Protein AF-A0A150XBC3-F1 (afdb_monomer)

Secondary structure (DSSP, 8-state):
---HHHHHHHHHHHHHHHHTTPPP-S-SS-HHHHHHHHHHHHHH--SEEEEES-SSHHHHHHTTSPTT-EEEEEE--HHHHHHHHTT---TTEEEEE---TT---SSGGG-HHHHGGGGG--EEEEEE-SS-HHHHHHHHHHHEEEEEEEEEETTTSGGGHHHHTTSSEEEEEE-S-SSS--EEEEESSS-GGGTTTHHHHHHHHHHHHHHHHHHHHHHSTT------EEEE-

InterPro domains:
  IPR029063 S-adenosyl-L-methionine-dependent methyltransferase superfamily [G3DSA:3.40.50.150] (18-198)
  IPR029063 S-adenosyl-L-methionine-dependent methyltransferase superfamily [SSF53335] (33-171)

Mean predicted aligned error: 3.46 Å

Radius of gyration: 17.6 Å; Cα contacts (8 Å, |Δi|>4): 440; chains: 1; bounding box: 39×44×46 Å

Structure (mmCIF, N/CA/C/O backbone):
data_AF-A0A150XBC3-F1
#
_entry.id   AF-A0A150XBC3-F1
#
loop_
_atom_site.group_PDB
_atom_site.id
_atom_site.type_symbol
_atom_site.label_atom_id
_atom_site.label_alt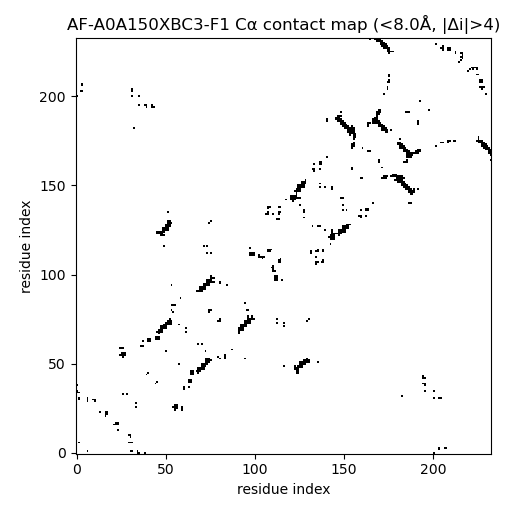_id
_atom_site.label_comp_id
_atom_site.label_asym_id
_atom_site.label_entity_id
_atom_site.label_seq_id
_atom_site.pdbx_PDB_ins_code
_atom_site.Cartn_x
_atom_site.Cartn_y
_atom_site.Cartn_z
_atom_site.occupancy
_atom_site.B_iso_or_equiv
_atom_site.auth_seq_id
_atom_site.auth_comp_id
_atom_site.auth_asym_id
_atom_site.auth_atom_id
_atom_site.pdbx_PDB_model_num
ATOM 1 N N . MET A 1 1 ? -8.069 -6.699 15.163 1.00 87.00 1 MET A N 1
ATOM 2 C CA . MET A 1 1 ? -7.657 -5.298 15.322 1.00 87.00 1 MET A CA 1
ATOM 3 C C . MET A 1 1 ? -6.765 -5.175 16.539 1.00 87.00 1 MET A C 1
ATOM 5 O O . MET A 1 1 ? -7.105 -5.687 17.603 1.00 87.00 1 MET A O 1
ATOM 9 N N . GLU A 1 2 ? -5.620 -4.533 16.373 1.00 92.69 2 GLU A N 1
ATOM 10 C CA . GLU A 1 2 ? -4.654 -4.274 17.434 1.00 92.69 2 GLU A CA 1
ATOM 11 C C . GLU A 1 2 ? -5.172 -3.219 18.422 1.00 92.69 2 GLU A C 1
ATOM 13 O O . GLU A 1 2 ? -5.936 -2.315 18.082 1.00 92.69 2 GLU A O 1
ATOM 18 N N . THR A 1 3 ? -4.701 -3.288 19.667 1.00 95.75 3 THR A N 1
ATOM 19 C CA . THR A 1 3 ? -4.918 -2.224 20.656 1.00 95.75 3 THR A CA 1
ATOM 20 C C . THR A 1 3 ? -3.782 -1.205 20.622 1.00 95.75 3 THR A C 1
ATOM 22 O O . THR A 1 3 ? -2.681 -1.487 20.145 1.00 95.75 3 THR A O 1
ATOM 25 N N . LEU A 1 4 ? -4.012 -0.023 21.207 1.00 94.94 4 LEU A N 1
ATOM 26 C CA . LEU A 1 4 ? -2.962 0.987 21.353 1.00 94.94 4 LEU A CA 1
ATOM 27 C C . LEU A 1 4 ? -1.756 0.430 22.129 1.00 94.94 4 LEU A C 1
ATOM 29 O O . LEU A 1 4 ? -0.623 0.573 21.692 1.00 94.94 4 LEU A O 1
ATOM 33 N N . ALA A 1 5 ? -1.987 -0.268 23.243 1.00 95.81 5 ALA A N 1
ATOM 34 C CA . ALA A 1 5 ? -0.907 -0.895 24.004 1.00 95.81 5 ALA A CA 1
ATOM 35 C C . ALA A 1 5 ? -0.110 -1.890 23.140 1.00 95.81 5 ALA A C 1
ATOM 37 O O . ALA A 1 5 ? 1.117 -1.824 23.107 1.00 95.81 5 ALA A O 1
ATOM 38 N N . SER A 1 6 ? -0.799 -2.741 22.371 1.00 96.56 6 SER A N 1
ATOM 39 C CA . SER A 1 6 ? -0.153 -3.730 21.500 1.00 96.56 6 SER A CA 1
ATOM 40 C C . SER A 1 6 ? 0.748 -3.087 20.441 1.00 96.56 6 SER A C 1
ATOM 42 O O . SER A 1 6 ? 1.915 -3.470 20.317 1.00 96.56 6 SER A O 1
ATOM 44 N N . ILE A 1 7 ? 0.272 -2.058 19.720 1.00 95.94 7 ILE A N 1
ATOM 45 C CA . ILE A 1 7 ? 1.088 -1.415 18.674 1.00 95.94 7 ILE A CA 1
ATOM 46 C C . ILE A 1 7 ? 2.351 -0.746 19.244 1.00 95.94 7 ILE A C 1
ATOM 48 O O . ILE A 1 7 ? 3.392 -0.743 18.581 1.00 95.94 7 ILE A O 1
ATOM 52 N N . TYR A 1 8 ? 2.289 -0.209 20.470 1.00 95.62 8 TYR A N 1
ATOM 53 C CA . TYR A 1 8 ? 3.447 0.385 21.146 1.00 95.62 8 TYR A CA 1
ATOM 54 C C . TYR A 1 8 ? 4.413 -0.692 21.644 1.00 95.62 8 TYR A C 1
ATOM 56 O O . TYR A 1 8 ? 5.612 -0.569 21.401 1.00 95.62 8 TYR A O 1
ATOM 64 N N . THR A 1 9 ? 3.914 -1.768 22.260 1.00 96.12 9 THR A N 1
ATOM 65 C CA . THR A 1 9 ? 4.739 -2.900 22.709 1.00 96.12 9 THR A CA 1
ATOM 66 C C . THR A 1 9 ? 5.509 -3.511 21.542 1.00 96.12 9 THR A C 1
ATOM 68 O O . THR A 1 9 ? 6.737 -3.587 21.592 1.00 96.12 9 THR A O 1
ATOM 71 N N . LYS A 1 10 ? 4.822 -3.853 20.444 1.00 95.50 10 LYS A N 1
ATOM 72 C CA . LYS A 1 10 ? 5.462 -4.381 19.230 1.00 95.50 10 LYS A CA 1
ATOM 73 C C . LYS A 1 10 ? 6.465 -3.385 18.643 1.00 95.50 10 LYS A C 1
ATOM 75 O O . LYS A 1 10 ? 7.580 -3.752 18.284 1.00 95.50 10 LYS A O 1
ATOM 80 N N . GLY A 1 11 ? 6.110 -2.098 18.610 1.00 94.00 11 GLY A N 1
ATOM 81 C CA . GLY A 1 11 ? 6.998 -1.027 18.156 1.00 94.00 11 GLY A CA 1
ATOM 82 C C . GLY A 1 11 ? 8.293 -0.917 18.968 1.00 94.00 11 GLY A C 1
ATOM 83 O O . GLY A 1 11 ? 9.360 -0.709 18.389 1.00 94.00 11 GLY A O 1
ATOM 84 N N . THR A 1 12 ? 8.209 -1.060 20.290 1.00 94.12 12 THR A N 1
ATOM 85 C CA . THR A 1 12 ? 9.364 -1.061 21.196 1.00 94.12 12 THR A CA 1
ATOM 86 C C . THR A 1 12 ? 10.220 -2.307 21.002 1.00 94.12 12 THR A C 1
ATOM 88 O O . THR A 1 12 ? 11.433 -2.179 20.846 1.00 94.12 12 THR A O 1
ATOM 91 N N . LEU A 1 13 ? 9.603 -3.490 20.911 1.00 94.56 13 LEU A N 1
ATOM 92 C CA . LEU A 1 13 ? 10.309 -4.747 20.645 1.00 94.56 13 LEU A CA 1
ATOM 93 C C . LEU A 1 13 ? 11.077 -4.696 19.320 1.00 94.56 13 LEU A C 1
ATOM 95 O O . LEU A 1 13 ? 12.264 -5.007 19.294 1.00 94.56 13 LEU A O 1
ATOM 99 N N . ARG A 1 14 ? 10.453 -4.202 18.243 1.00 94.38 14 ARG A N 1
ATOM 100 C CA . ARG A 1 14 ? 11.111 -4.059 16.935 1.00 94.38 14 ARG A CA 1
ATOM 101 C C . ARG A 1 14 ? 12.317 -3.119 16.982 1.00 94.38 14 ARG A C 1
ATOM 103 O O . ARG A 1 14 ? 13.324 -3.367 16.325 1.00 94.38 14 ARG A O 1
ATOM 110 N N . LYS A 1 15 ? 12.240 -2.033 17.760 1.00 92.56 15 LYS A N 1
ATOM 111 C CA . LYS A 1 15 ? 13.383 -1.127 17.966 1.00 92.56 15 LYS A CA 1
ATOM 112 C C . LYS A 1 15 ? 14.512 -1.802 18.740 1.00 92.56 15 LYS A C 1
ATOM 114 O O . LYS A 1 15 ? 15.665 -1.614 18.373 1.00 92.56 15 LYS A O 1
ATOM 119 N N . LEU A 1 16 ? 14.179 -2.569 19.778 1.00 94.44 16 LEU A N 1
ATOM 120 C CA . LEU A 1 16 ? 15.157 -3.311 20.570 1.00 94.44 16 LEU A CA 1
ATOM 121 C C . LEU A 1 16 ? 15.863 -4.376 19.721 1.00 94.44 16 LEU A C 1
ATOM 123 O O . LEU A 1 16 ? 17.084 -4.428 19.709 1.00 94.44 16 LEU A O 1
ATOM 127 N N . GLN A 1 17 ? 15.111 -5.158 18.945 1.00 94.00 17 GLN A N 1
ATOM 128 C CA . GLN A 1 17 ? 15.662 -6.138 18.002 1.00 94.00 17 GLN A CA 1
ATOM 129 C C . GLN A 1 17 ? 16.617 -5.483 17.000 1.00 94.00 17 GLN A C 1
ATOM 131 O O . GLN A 1 17 ? 17.744 -5.942 16.836 1.00 94.00 17 GLN A O 1
ATOM 136 N N . LYS A 1 18 ? 16.211 -4.355 16.399 1.00 92.38 18 LYS A N 1
ATOM 137 C CA . LYS A 1 18 ? 17.078 -3.593 15.492 1.00 92.38 18 LYS A CA 1
ATOM 138 C C . LYS A 1 18 ? 18.351 -3.099 16.186 1.00 92.38 18 LYS A C 1
ATOM 140 O O . LYS A 1 18 ? 19.420 -3.141 15.589 1.00 92.38 18 LYS A O 1
ATOM 145 N N . PHE A 1 19 ? 18.246 -2.622 17.427 1.00 93.50 19 PHE A N 1
ATOM 146 C CA . PHE A 1 19 ? 19.404 -2.200 18.222 1.00 93.50 19 PHE A CA 1
ATOM 147 C C . PHE A 1 19 ? 20.377 -3.360 18.486 1.00 93.50 19 PHE A C 1
ATOM 149 O O . PHE A 1 19 ? 21.584 -3.154 18.477 1.00 93.50 19 PHE A O 1
ATOM 156 N N . LEU A 1 20 ? 19.861 -4.580 18.637 1.00 95.12 20 LEU A N 1
ATOM 157 C CA . LEU A 1 20 ? 20.645 -5.810 18.771 1.00 95.12 20 LEU A CA 1
ATOM 158 C C . LEU A 1 20 ? 21.155 -6.368 17.425 1.00 95.12 20 LEU A C 1
ATOM 160 O O . LEU A 1 20 ? 21.679 -7.477 17.390 1.00 95.12 20 LEU A O 1
ATOM 164 N N . GLY A 1 21 ? 20.994 -5.639 16.314 1.00 92.69 21 GLY A N 1
ATOM 165 C CA . GLY A 1 21 ? 21.445 -6.070 14.986 1.00 92.69 21 GLY A CA 1
ATOM 166 C C . GLY A 1 21 ? 20.579 -7.156 14.341 1.00 92.69 21 GLY A C 1
ATOM 167 O O . GLY A 1 21 ? 21.003 -7.778 13.373 1.00 92.69 21 GLY A O 1
ATOM 168 N N . MET A 1 22 ? 19.374 -7.399 14.861 1.00 90.69 22 MET A N 1
ATOM 169 C CA . MET A 1 22 ? 18.450 -8.378 14.294 1.00 90.69 22 MET A CA 1
ATOM 170 C C . MET A 1 22 ? 17.621 -7.752 13.170 1.00 90.69 22 MET A C 1
ATOM 172 O O . MET A 1 22 ? 16.995 -6.701 13.352 1.00 90.69 22 MET A O 1
ATOM 176 N N . ASP A 1 23 ? 17.548 -8.442 12.035 1.00 84.06 23 ASP A N 1
ATOM 177 C CA . ASP A 1 23 ? 16.667 -8.060 10.936 1.00 84.06 23 ASP A CA 1
ATOM 178 C C . ASP A 1 23 ? 15.199 -8.357 11.277 1.00 84.06 23 ASP A C 1
ATOM 180 O O . ASP A 1 23 ? 14.836 -9.445 11.730 1.00 84.06 23 ASP A O 1
ATOM 184 N N . SER A 1 24 ? 14.330 -7.372 11.043 1.00 86.75 24 SER A N 1
ATOM 185 C CA . SER A 1 24 ? 12.886 -7.538 11.212 1.00 86.75 24 SER A CA 1
ATOM 186 C C . SER A 1 24 ? 12.277 -8.135 9.949 1.00 86.75 24 SER A C 1
ATOM 188 O O . SER A 1 24 ? 12.530 -7.657 8.845 1.00 86.75 24 SER A O 1
ATOM 190 N N . LYS A 1 25 ? 11.424 -9.148 10.125 1.00 89.25 25 LYS A N 1
ATOM 191 C CA . LYS A 1 25 ? 10.599 -9.713 9.047 1.00 89.25 25 LYS A CA 1
ATOM 192 C C . LYS A 1 25 ? 9.313 -8.920 8.801 1.00 89.25 25 LYS A C 1
ATOM 194 O O . LYS A 1 25 ? 8.570 -9.246 7.884 1.00 89.25 25 LYS A O 1
ATOM 199 N N . ASP A 1 26 ? 9.030 -7.915 9.628 1.00 92.88 26 ASP A N 1
ATOM 200 C CA . ASP A 1 26 ? 7.829 -7.105 9.475 1.00 92.88 26 ASP A CA 1
ATOM 201 C C . ASP A 1 26 ? 7.993 -6.097 8.324 1.00 92.88 26 ASP A C 1
ATOM 203 O O . ASP A 1 26 ? 9.105 -5.598 8.094 1.00 92.88 26 ASP A O 1
ATOM 207 N N . PRO A 1 27 ? 6.892 -5.708 7.657 1.00 94.62 27 PRO A N 1
ATOM 208 C CA . PRO A 1 27 ? 6.880 -4.580 6.737 1.00 94.62 27 PRO A CA 1
ATOM 209 C C . PRO A 1 27 ? 7.433 -3.324 7.418 1.00 94.62 27 PRO A C 1
ATOM 211 O O . PRO A 1 27 ? 7.223 -3.108 8.624 1.00 94.62 27 PRO A O 1
ATOM 214 N N . TYR A 1 28 ? 8.091 -2.447 6.654 1.00 92.56 28 TYR A N 1
ATOM 215 C CA . TYR A 1 28 ? 8.606 -1.168 7.160 1.00 92.56 28 TYR A CA 1
ATOM 216 C C . TYR A 1 28 ? 7.496 -0.116 7.354 1.00 92.56 28 TYR A C 1
ATOM 218 O O . TYR A 1 28 ? 7.581 1.031 6.932 1.00 92.56 28 TYR A O 1
ATOM 226 N N . MET A 1 29 ? 6.447 -0.522 8.065 1.00 95.56 29 MET A N 1
ATOM 227 C CA . MET A 1 29 ? 5.232 0.227 8.357 1.00 95.56 29 MET A CA 1
ATOM 228 C C . MET A 1 29 ? 4.981 0.241 9.872 1.00 95.56 29 MET A C 1
ATOM 230 O O . MET A 1 29 ? 5.591 -0.509 10.651 1.00 95.56 29 MET A O 1
ATOM 234 N N . LYS A 1 30 ? 4.101 1.119 10.357 1.00 95.56 30 LYS A N 1
ATOM 235 C CA . LYS A 1 30 ? 3.628 1.068 11.750 1.00 95.56 30 LYS A CA 1
ATOM 236 C C . LYS A 1 30 ? 2.721 -0.143 11.944 1.00 95.56 30 LYS A C 1
ATOM 238 O O . LYS A 1 30 ? 1.979 -0.519 11.050 1.00 95.56 30 LYS A O 1
ATOM 243 N N . TYR A 1 31 ? 2.688 -0.707 13.151 1.00 96.94 31 TYR A N 1
ATOM 244 C CA . TYR A 1 31 ? 1.823 -1.864 13.425 1.00 96.94 31 TYR A CA 1
ATOM 245 C C . TYR A 1 31 ? 0.329 -1.585 13.236 1.00 96.94 31 TYR A C 1
ATOM 247 O O . TYR A 1 31 ? -0.404 -2.505 12.911 1.00 96.94 31 TYR A O 1
ATOM 255 N N . LYS A 1 32 ? -0.119 -0.330 13.363 1.00 97.31 32 LYS A N 1
ATOM 256 C CA . LYS A 1 32 ? -1.492 0.062 13.007 1.00 97.31 32 LYS A CA 1
ATOM 257 C C . LYS A 1 32 ? -1.775 0.007 11.494 1.00 97.31 32 LYS A C 1
ATOM 259 O O . LYS A 1 32 ? -2.920 -0.163 11.109 1.00 97.31 32 LYS A O 1
ATOM 264 N N . GLU A 1 33 ? -0.747 0.182 10.658 1.00 98.19 33 GLU A N 1
ATOM 265 C CA . GLU A 1 33 ? -0.824 0.032 9.196 1.00 98.19 33 GLU A CA 1
ATOM 266 C C . GLU A 1 33 ? -0.794 -1.458 8.843 1.00 98.19 33 GLU A C 1
ATOM 268 O O . GLU A 1 33 ? -1.643 -1.929 8.101 1.00 98.19 33 GLU A O 1
ATOM 273 N N . ILE A 1 34 ? 0.098 -2.231 9.470 1.00 98.00 34 ILE A N 1
ATOM 274 C CA . ILE A 1 34 ? 0.155 -3.692 9.299 1.00 98.00 34 ILE A CA 1
ATOM 275 C C . ILE A 1 34 ? -1.170 -4.353 9.723 1.00 98.00 34 ILE A C 1
ATOM 277 O O . ILE A 1 34 ? -1.687 -5.202 9.007 1.00 98.00 34 ILE A O 1
ATOM 281 N N . ASP A 1 35 ? -1.754 -3.958 10.860 1.00 98.00 35 ASP A N 1
ATOM 282 C CA . ASP A 1 35 ? -3.062 -4.459 11.316 1.00 98.00 35 ASP A CA 1
ATOM 283 C C . ASP A 1 35 ? -4.192 -4.131 10.336 1.00 98.00 35 ASP A C 1
ATOM 285 O O . ASP A 1 35 ? -5.065 -4.965 10.105 1.00 98.00 35 ASP A O 1
ATOM 289 N N . PHE A 1 36 ? -4.149 -2.946 9.721 1.00 98.56 36 PHE A N 1
ATOM 290 C CA . PHE A 1 36 ? -5.079 -2.571 8.663 1.00 98.56 36 PHE A CA 1
ATOM 291 C C . PHE A 1 36 ? -4.975 -3.525 7.466 1.00 98.56 36 PHE A C 1
ATOM 293 O O . PHE A 1 36 ? -5.995 -4.072 7.053 1.00 98.56 36 PHE A O 1
ATOM 300 N N . PHE A 1 37 ? -3.765 -3.789 6.955 1.00 98.62 37 PHE A N 1
ATOM 301 C CA . PHE A 1 37 ? -3.572 -4.732 5.843 1.00 98.62 37 PHE A CA 1
ATOM 302 C C . PHE A 1 37 ? -4.025 -6.147 6.200 1.00 98.62 37 PHE A C 1
ATOM 304 O O . PHE A 1 37 ? -4.668 -6.806 5.392 1.00 98.62 37 PHE A O 1
ATOM 311 N N . LYS A 1 38 ? -3.742 -6.610 7.423 1.00 98.12 38 LYS A N 1
ATOM 312 C CA . LYS A 1 38 ? -4.178 -7.937 7.877 1.00 98.12 38 LYS A CA 1
ATOM 313 C C . LYS A 1 38 ? -5.698 -8.080 7.880 1.00 98.12 38 LYS A C 1
ATOM 315 O O . LYS A 1 38 ? -6.202 -9.115 7.459 1.00 98.12 38 LYS A O 1
ATOM 320 N N . GLU A 1 39 ? -6.426 -7.070 8.357 1.00 98.50 39 GLU A N 1
ATOM 321 C CA . GLU A 1 39 ? -7.890 -7.085 8.283 1.00 98.50 39 GLU A CA 1
ATOM 322 C C . GLU A 1 39 ? -8.377 -7.010 6.834 1.00 98.50 39 GLU A C 1
ATOM 324 O O . GLU A 1 39 ? -9.267 -7.774 6.461 1.00 98.50 39 GLU A O 1
ATOM 329 N N . LEU A 1 40 ? -7.787 -6.117 6.031 1.00 98.62 40 LEU A N 1
ATOM 330 C CA . LEU A 1 40 ? -8.137 -5.956 4.624 1.00 98.62 40 LEU A CA 1
ATOM 331 C C . LEU A 1 40 ? -7.994 -7.282 3.876 1.00 98.62 40 LEU A C 1
ATOM 333 O O . LEU A 1 40 ? -8.950 -7.720 3.253 1.00 98.62 40 LEU A O 1
ATOM 337 N N . PHE A 1 41 ? -6.853 -7.965 3.983 1.00 98.50 41 PHE A N 1
ATOM 338 C CA . PHE A 1 41 ? -6.644 -9.245 3.307 1.00 98.50 41 PHE A CA 1
ATOM 339 C C . PHE A 1 41 ? -7.557 -10.341 3.836 1.00 98.50 41 PHE A C 1
ATOM 341 O O . PHE A 1 41 ? -8.116 -11.081 3.034 1.00 98.50 41 PHE A O 1
ATOM 348 N N . ALA A 1 42 ? -7.798 -10.408 5.148 1.00 97.94 42 ALA A N 1
ATOM 349 C CA . ALA A 1 42 ? -8.731 -11.379 5.715 1.00 97.94 42 ALA A CA 1
ATOM 350 C C . ALA A 1 42 ? -10.169 -11.212 5.187 1.00 97.94 42 ALA A C 1
ATOM 352 O O . ALA A 1 42 ? -10.884 -12.201 5.058 1.00 97.94 42 ALA A O 1
ATOM 353 N N . LYS A 1 43 ? -10.599 -9.980 4.883 1.00 97.75 43 LYS A N 1
ATOM 354 C CA . LYS A 1 43 ? -11.949 -9.687 4.376 1.00 97.75 43 LYS A CA 1
ATOM 355 C C . LYS A 1 43 ? -12.053 -9.716 2.853 1.00 97.75 43 LYS A C 1
ATOM 357 O O . LYS A 1 43 ? -13.026 -10.242 2.330 1.00 97.75 43 LYS A O 1
ATOM 362 N N . PHE A 1 44 ? -11.088 -9.113 2.167 1.00 98.00 44 PHE A N 1
ATOM 363 C CA . PHE A 1 44 ? -11.102 -8.920 0.717 1.00 98.00 44 PHE A CA 1
ATOM 364 C C . PHE A 1 44 ? -10.567 -10.136 -0.044 1.00 98.00 44 PHE A C 1
ATOM 366 O O . PHE A 1 44 ? -11.026 -10.392 -1.148 1.00 98.00 44 PHE A O 1
ATOM 373 N N . GLN A 1 45 ? -9.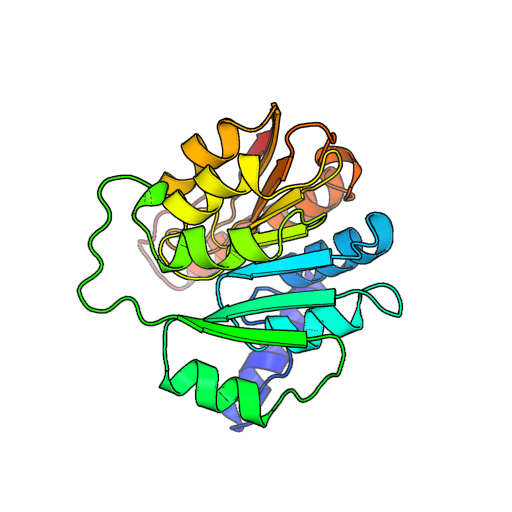650 -10.903 0.562 1.00 98.06 45 GLN A N 1
ATOM 374 C CA . GLN A 1 45 ? -9.070 -12.123 -0.015 1.00 98.06 45 GLN A CA 1
ATOM 375 C C . GLN A 1 45 ? -8.533 -11.918 -1.452 1.00 98.06 45 GLN A C 1
ATOM 377 O O . GLN A 1 45 ? -8.968 -12.621 -2.364 1.00 98.06 45 GLN A O 1
ATOM 382 N N . PRO A 1 46 ? -7.602 -10.967 -1.679 1.00 97.81 46 PRO A N 1
ATOM 383 C CA . PRO A 1 46 ? -7.113 -10.692 -3.025 1.00 97.81 46 PRO A CA 1
ATOM 384 C C . PRO A 1 46 ? -6.281 -11.852 -3.568 1.00 97.81 46 PRO A C 1
ATOM 386 O O . PRO A 1 46 ? -5.499 -12.464 -2.839 1.00 97.81 46 PRO A O 1
ATOM 389 N N . ASN A 1 47 ? -6.434 -12.129 -4.856 1.00 98.19 47 ASN A N 1
ATOM 390 C CA . ASN A 1 47 ? -5.841 -13.267 -5.538 1.00 98.19 47 ASN A CA 1
ATOM 391 C C . ASN A 1 47 ? -4.767 -12.864 -6.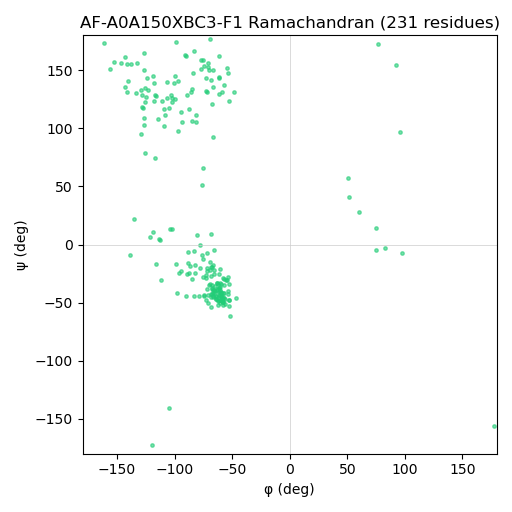557 1.00 98.19 47 ASN A C 1
ATOM 393 O O . ASN A 1 47 ? -3.834 -13.633 -6.768 1.00 98.19 47 ASN A O 1
ATOM 397 N N . LYS A 1 48 ? -4.848 -11.691 -7.192 1.00 98.62 48 LYS A N 1
ATOM 398 C CA . LYS A 1 48 ? -3.845 -11.230 -8.165 1.00 98.62 48 LYS A CA 1
ATOM 399 C C . LYS A 1 48 ? -3.379 -9.823 -7.824 1.00 98.62 48 LYS A C 1
ATOM 401 O O . LYS A 1 48 ? -3.964 -8.821 -8.229 1.00 98.62 48 LYS A O 1
ATOM 406 N N . CYS A 1 49 ? -2.274 -9.788 -7.093 1.00 98.81 49 CYS A N 1
ATOM 407 C CA . CYS A 1 49 ? -1.737 -8.597 -6.464 1.00 98.81 49 CYS A CA 1
ATOM 408 C C . CYS A 1 49 ? -0.589 -7.978 -7.269 1.00 98.81 49 CYS A C 1
ATOM 410 O O . CYS A 1 49 ? 0.255 -8.687 -7.822 1.00 98.81 49 CYS A O 1
ATOM 412 N N . LEU A 1 50 ? -0.512 -6.652 -7.241 1.00 98.88 50 LEU A N 1
ATOM 413 C CA . LEU A 1 50 ? 0.631 -5.854 -7.668 1.00 98.88 50 LEU A CA 1
ATOM 414 C C . LEU A 1 50 ? 1.186 -5.063 -6.481 1.00 98.88 50 LEU A C 1
ATOM 416 O O . LEU A 1 50 ? 0.435 -4.471 -5.712 1.00 98.88 50 LEU A O 1
ATOM 420 N N . GLU A 1 51 ? 2.503 -4.989 -6.370 1.00 98.81 51 GLU A N 1
ATOM 421 C CA . GLU A 1 51 ? 3.225 -4.118 -5.452 1.00 98.81 51 GLU A CA 1
ATOM 422 C C . GLU A 1 51 ? 4.238 -3.278 -6.232 1.00 98.81 51 GLU A C 1
ATOM 424 O O . GLU A 1 51 ? 5.137 -3.799 -6.890 1.00 98.81 51 GLU A O 1
ATOM 429 N N . TYR A 1 52 ? 4.126 -1.959 -6.125 1.00 98.81 52 TYR A N 1
ATOM 430 C CA . TYR A 1 52 ? 5.212 -1.055 -6.480 1.00 98.81 52 TYR A CA 1
ATOM 431 C C . TYR A 1 52 ? 6.098 -0.869 -5.250 1.00 98.81 52 TYR A C 1
ATOM 433 O O . TYR A 1 52 ? 5.633 -0.318 -4.254 1.00 98.81 52 TYR A O 1
ATOM 441 N N . GLY A 1 53 ? 7.359 -1.295 -5.335 1.00 97.88 53 GLY A N 1
ATOM 442 C CA . GLY A 1 53 ? 8.365 -1.197 -4.279 1.00 97.88 53 GLY A CA 1
ATOM 443 C C . GLY A 1 53 ? 8.442 -2.487 -3.473 1.00 97.88 53 GLY A C 1
ATOM 444 O O . GLY A 1 53 ? 7.655 -2.693 -2.554 1.00 97.88 53 GLY A O 1
ATOM 445 N N . CYS A 1 54 ? 9.396 -3.359 -3.805 1.00 96.50 54 CYS A N 1
ATOM 446 C CA . CYS A 1 54 ? 9.540 -4.630 -3.099 1.00 96.50 54 CYS A CA 1
ATOM 447 C C . CYS A 1 54 ? 10.177 -4.424 -1.719 1.00 96.50 54 CYS A C 1
ATOM 449 O O . CYS A 1 54 ? 10.886 -3.447 -1.462 1.00 96.50 54 CYS A O 1
ATOM 451 N N . GLY A 1 55 ? 9.989 -5.370 -0.802 1.00 94.69 55 GLY A N 1
ATOM 452 C CA . GLY A 1 55 ? 10.613 -5.266 0.510 1.00 94.69 55 GLY A CA 1
ATOM 453 C C . GLY A 1 55 ? 10.247 -6.389 1.459 1.00 94.69 55 GLY A C 1
ATOM 454 O O . GLY A 1 55 ? 9.855 -7.481 1.061 1.00 94.69 55 GLY A O 1
ATOM 455 N N . THR A 1 56 ? 10.356 -6.114 2.759 1.00 93.44 56 THR A N 1
ATOM 456 C CA . THR A 1 56 ? 9.876 -7.042 3.792 1.00 93.44 56 THR A CA 1
ATOM 457 C C . THR A 1 56 ? 8.347 -7.135 3.825 1.00 93.44 56 THR A C 1
ATOM 459 O O . THR A 1 56 ? 7.816 -8.083 4.396 1.00 93.44 56 THR A O 1
ATOM 462 N N . SER A 1 57 ? 7.638 -6.198 3.181 1.00 94.88 57 SER A N 1
ATOM 463 C CA . SER A 1 57 ? 6.204 -6.285 2.881 1.00 94.88 57 SER A CA 1
ATOM 464 C C . SER A 1 57 ? 5.877 -7.466 1.978 1.00 94.88 57 SER A C 1
ATOM 466 O O . SER A 1 57 ? 4.954 -8.209 2.296 1.00 94.88 57 SER A O 1
ATOM 468 N N . THR A 1 58 ? 6.661 -7.692 0.924 1.00 95.88 58 THR A N 1
ATOM 469 C CA . THR A 1 58 ? 6.413 -8.717 -0.095 1.00 95.88 58 THR A CA 1
ATOM 470 C C . THR A 1 58 ? 6.182 -10.114 0.511 1.00 95.88 58 THR A C 1
ATOM 472 O O . THR A 1 58 ? 5.071 -10.637 0.405 1.00 95.88 58 THR A O 1
ATOM 475 N N . PRO A 1 59 ? 7.133 -10.737 1.243 1.00 94.19 59 PRO A N 1
ATOM 476 C CA . PRO A 1 59 ? 6.930 -12.091 1.755 1.00 94.19 59 PRO A CA 1
ATOM 477 C C . PRO A 1 59 ? 5.929 -12.130 2.917 1.00 94.19 59 PRO A C 1
ATOM 479 O O . PRO A 1 59 ? 5.296 -13.169 3.137 1.00 94.19 59 PRO A O 1
ATOM 482 N N . TYR A 1 60 ? 5.798 -11.021 3.656 1.00 95.69 60 TYR A N 1
ATOM 483 C CA . TYR A 1 60 ? 4.894 -10.887 4.793 1.00 95.69 60 TYR A CA 1
ATOM 484 C C . TYR A 1 60 ? 3.437 -10.845 4.341 1.00 95.69 60 TYR A C 1
ATOM 486 O O . TYR A 1 60 ? 2.609 -11.586 4.860 1.00 95.69 60 TYR A O 1
ATOM 494 N N . TYR A 1 61 ? 3.095 -10.001 3.372 1.00 96.75 61 TYR A N 1
ATOM 495 C CA . TYR A 1 61 ? 1.723 -9.870 2.899 1.00 96.75 61 TYR A CA 1
ATOM 496 C C . TYR A 1 61 ? 1.288 -11.073 2.084 1.00 96.75 61 TYR A C 1
ATOM 498 O O . TYR A 1 61 ? 0.198 -11.576 2.334 1.00 96.75 61 TYR A O 1
ATOM 506 N N . MET A 1 62 ? 2.173 -11.642 1.264 1.00 95.62 62 MET A N 1
ATOM 507 C CA . MET A 1 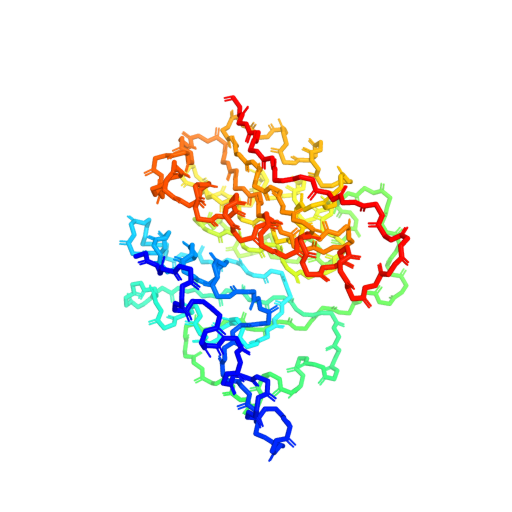62 ? 1.903 -12.911 0.589 1.00 95.62 62 MET A CA 1
ATOM 508 C C . MET A 1 62 ? 1.507 -14.047 1.550 1.00 95.62 62 MET A C 1
ATOM 510 O O . MET A 1 62 ? 0.736 -14.914 1.164 1.00 95.62 62 MET A O 1
ATOM 514 N N . SER A 1 63 ? 1.998 -14.068 2.799 1.00 94.75 63 SER A N 1
ATOM 515 C CA . SER A 1 63 ? 1.611 -15.107 3.772 1.00 94.75 63 SER A CA 1
ATOM 516 C C . SER A 1 63 ? 0.232 -14.891 4.410 1.00 94.75 63 SER A C 1
ATOM 518 O O . SER A 1 63 ? -0.145 -15.649 5.299 1.00 94.75 63 SER A O 1
ATOM 520 N N . HIS A 1 64 ? -0.472 -13.819 4.043 1.00 96.31 64 HIS A N 1
ATOM 521 C CA . HIS A 1 64 ? -1.820 -13.488 4.512 1.00 96.31 64 HIS A CA 1
ATOM 522 C C . HIS A 1 64 ? -2.858 -13.555 3.380 1.00 96.31 64 HIS A C 1
ATOM 524 O O . HIS A 1 64 ? -4.012 -13.180 3.592 1.00 96.31 64 HIS A O 1
ATOM 530 N N . LEU A 1 65 ? -2.445 -13.991 2.189 1.00 96.69 65 LEU A N 1
ATOM 531 C CA . LEU A 1 65 ? -3.303 -14.130 1.020 1.00 96.69 65 LEU A CA 1
ATOM 532 C C . LEU A 1 65 ? -3.933 -15.525 0.948 1.00 96.69 65 LEU A C 1
ATOM 534 O O . LEU A 1 65 ? -3.430 -16.447 1.595 1.00 96.69 65 LEU A O 1
ATOM 538 N N . PRO A 1 66 ? -5.005 -15.691 0.153 1.00 96.94 66 PRO A N 1
ATOM 539 C CA . PRO A 1 66 ? -5.520 -17.004 -0.208 1.00 96.94 66 PRO A CA 1
ATOM 540 C C . PRO A 1 66 ? -4.441 -17.906 -0.823 1.00 96.94 66 PRO A C 1
ATOM 542 O O . PRO A 1 66 ? -3.508 -17.435 -1.483 1.00 96.94 66 PRO A O 1
ATOM 545 N N . ASP A 1 67 ? -4.605 -19.217 -0.658 1.00 94.62 67 ASP A N 1
ATOM 546 C CA . ASP A 1 67 ? -3.727 -20.202 -1.288 1.00 94.62 67 ASP A CA 1
ATOM 547 C C . ASP A 1 67 ? -3.745 -20.044 -2.815 1.00 94.62 67 ASP A C 1
ATOM 549 O O . ASP A 1 67 ? -4.799 -19.969 -3.443 1.00 94.62 67 ASP A O 1
ATOM 553 N N . GLY A 1 68 ? -2.559 -19.996 -3.424 1.00 94.88 68 GLY A N 1
ATOM 554 C CA . GLY A 1 68 ? -2.406 -19.825 -4.872 1.00 94.88 68 GLY A CA 1
ATOM 555 C C . GLY A 1 68 ? -2.476 -18.378 -5.372 1.00 94.88 68 GLY A C 1
ATOM 556 O O . GLY A 1 68 ? -2.224 -18.159 -6.561 1.00 94.88 68 GLY A O 1
ATOM 557 N N . ALA A 1 69 ? -2.727 -17.397 -4.496 1.00 97.94 69 ALA A N 1
ATOM 558 C CA . ALA A 1 69 ? -2.696 -15.984 -4.863 1.00 97.94 69 ALA A CA 1
ATOM 559 C C . ALA A 1 69 ? -1.334 -15.590 -5.456 1.00 97.94 69 ALA A C 1
ATOM 561 O O . ALA A 1 69 ? -0.284 -15.987 -4.949 1.00 97.94 69 ALA A O 1
ATOM 562 N N . GLN A 1 70 ? -1.353 -14.805 -6.527 1.00 98.31 70 GLN A N 1
ATOM 563 C CA . GLN A 1 70 ? -0.184 -14.346 -7.270 1.00 98.31 70 GLN A CA 1
ATOM 564 C C . GLN A 1 70 ? 0.225 -12.943 -6.822 1.00 98.31 70 GLN A C 1
ATOM 566 O O . GLN A 1 70 ? -0.626 -12.079 -6.607 1.00 98.31 70 GLN A O 1
ATOM 571 N N . TRP A 1 71 ? 1.531 -12.700 -6.732 1.00 98.50 71 TRP A N 1
ATOM 572 C CA . TRP A 1 71 ? 2.094 -11.402 -6.370 1.00 98.50 71 TRP A CA 1
ATOM 573 C C . TRP A 1 71 ? 3.118 -10.956 -7.408 1.00 98.50 71 TRP A C 1
ATOM 575 O O . TRP A 1 71 ? 4.146 -11.605 -7.584 1.00 98.50 71 TRP A O 1
ATOM 585 N N . VAL A 1 72 ? 2.858 -9.838 -8.078 1.00 98.62 72 VAL A N 1
ATOM 586 C CA . VAL A 1 72 ? 3.824 -9.157 -8.946 1.00 98.62 72 VAL A CA 1
ATOM 587 C C . VAL A 1 72 ? 4.422 -7.996 -8.158 1.00 98.62 72 VAL A C 1
ATOM 589 O O . VAL A 1 72 ? 3.674 -7.173 -7.645 1.00 98.62 72 VAL A O 1
ATOM 592 N N . SER A 1 73 ? 5.746 -7.907 -8.038 1.00 98.31 73 SER A N 1
ATOM 593 C CA . SER A 1 73 ? 6.409 -6.816 -7.307 1.00 98.31 73 SER A CA 1
ATOM 594 C C . SER A 1 73 ? 7.488 -6.151 -8.160 1.00 98.31 73 SER A C 1
ATOM 596 O O . SER A 1 73 ? 8.333 -6.839 -8.737 1.00 98.31 73 SER A O 1
ATOM 598 N N . ILE A 1 74 ? 7.438 -4.820 -8.267 1.00 98.44 74 ILE A N 1
ATOM 599 C CA . ILE A 1 74 ? 8.291 -4.012 -9.151 1.00 98.44 74 ILE A CA 1
ATOM 600 C C . ILE A 1 74 ? 9.275 -3.176 -8.328 1.00 98.44 74 ILE A C 1
ATOM 602 O O . ILE A 1 74 ? 8.872 -2.346 -7.507 1.00 98.44 74 ILE A O 1
ATOM 606 N N . GLU A 1 75 ? 10.571 -3.337 -8.588 1.00 98.38 75 GLU A N 1
ATOM 607 C CA . GLU A 1 75 ? 11.646 -2.631 -7.890 1.00 98.38 75 GLU A CA 1
ATOM 608 C C . GLU A 1 75 ? 12.577 -1.890 -8.850 1.00 98.38 75 GLU A C 1
ATOM 610 O O . GLU A 1 75 ? 13.049 -2.446 -9.835 1.00 98.38 75 GLU A O 1
ATOM 615 N N . HIS A 1 76 ? 12.894 -0.641 -8.516 1.00 98.06 76 HIS A N 1
ATOM 616 C CA . HIS A 1 76 ? 13.779 0.220 -9.298 1.00 98.06 76 HIS A CA 1
ATOM 617 C C . HIS A 1 76 ? 15.229 0.222 -8.801 1.00 98.06 76 HIS A C 1
ATOM 619 O O . HIS A 1 76 ? 16.149 0.541 -9.548 1.00 98.06 76 HIS A O 1
ATOM 625 N N . HIS A 1 77 ? 15.456 -0.084 -7.522 1.00 97.75 77 HIS A N 1
ATOM 626 C CA . HIS A 1 77 ? 16.774 -0.015 -6.914 1.00 97.75 77 HIS A CA 1
ATOM 627 C C . HIS A 1 77 ? 17.460 -1.383 -6.972 1.00 97.75 77 HIS A C 1
ATOM 629 O O . HIS A 1 77 ? 17.159 -2.284 -6.183 1.00 97.75 77 HIS A O 1
ATOM 635 N N . LYS A 1 78 ? 18.446 -1.526 -7.867 1.00 97.25 78 LYS A N 1
ATOM 636 C CA . LYS A 1 78 ? 19.111 -2.806 -8.168 1.00 97.25 78 LYS A CA 1
ATOM 637 C C . LYS A 1 78 ? 19.653 -3.519 -6.932 1.00 97.25 78 LYS A C 1
ATOM 639 O O . LYS A 1 78 ? 19.377 -4.694 -6.726 1.00 97.25 78 LYS A O 1
ATOM 644 N N . GLY A 1 79 ? 20.368 -2.802 -6.063 1.00 96.75 79 GLY A N 1
ATOM 645 C CA . GLY A 1 79 ? 20.935 -3.401 -4.851 1.00 96.75 79 GLY A CA 1
ATOM 646 C C . GLY A 1 79 ? 19.875 -3.878 -3.850 1.00 96.75 79 GLY A C 1
ATOM 647 O O . GLY A 1 79 ? 20.127 -4.793 -3.069 1.00 96.75 79 GLY A O 1
ATOM 648 N N . TRP A 1 80 ? 18.678 -3.282 -3.877 1.00 95.62 80 TRP A N 1
ATOM 649 C CA . TRP A 1 80 ? 17.576 -3.688 -3.006 1.00 95.62 80 TRP A CA 1
ATOM 650 C C . TRP A 1 80 ? 16.840 -4.886 -3.601 1.00 95.62 80 TRP A C 1
ATOM 652 O O . TRP A 1 80 ? 16.642 -5.873 -2.897 1.00 95.62 80 TRP A O 1
ATOM 662 N N . PHE A 1 81 ? 16.569 -4.859 -4.908 1.00 96.88 81 PHE A N 1
ATOM 663 C CA . PHE A 1 81 ? 16.080 -6.015 -5.657 1.00 96.88 81 PHE A CA 1
ATOM 664 C C . PHE A 1 81 ? 16.975 -7.246 -5.449 1.00 96.88 81 PHE A C 1
ATOM 666 O O . PHE A 1 81 ? 16.489 -8.319 -5.100 1.00 96.88 81 PHE A O 1
ATOM 673 N N . ASP A 1 82 ? 18.296 -7.090 -5.576 1.00 95.62 82 ASP A N 1
ATOM 674 C CA . ASP A 1 82 ? 19.263 -8.178 -5.378 1.00 95.62 82 ASP A CA 1
ATOM 675 C C . ASP A 1 82 ? 19.259 -8.713 -3.948 1.00 95.62 82 ASP A C 1
ATOM 677 O O . ASP A 1 82 ? 19.504 -9.897 -3.721 1.00 95.62 82 ASP A O 1
ATOM 681 N N . LYS A 1 83 ? 19.010 -7.844 -2.963 1.00 93.06 83 LYS A N 1
ATOM 682 C CA . LYS A 1 83 ? 18.861 -8.270 -1.574 1.00 93.06 83 LYS A CA 1
ATOM 683 C C . LYS A 1 83 ? 17.587 -9.090 -1.418 1.00 93.06 83 LYS A C 1
ATOM 685 O O . LYS A 1 83 ? 17.668 -10.199 -0.910 1.00 93.06 83 LYS A O 1
ATOM 690 N N . ILE A 1 84 ? 16.443 -8.557 -1.845 1.00 91.88 84 ILE A N 1
ATOM 691 C CA . ILE A 1 84 ? 15.117 -9.158 -1.651 1.00 91.88 84 ILE A CA 1
ATOM 692 C C . ILE A 1 84 ? 14.960 -10.470 -2.427 1.00 91.88 84 ILE A C 1
ATOM 694 O O . ILE A 1 84 ? 14.523 -11.460 -1.841 1.00 91.88 84 ILE A O 1
ATOM 698 N N . SER A 1 85 ? 15.395 -10.517 -3.687 1.00 93.12 85 SER A N 1
ATOM 699 C CA . SER A 1 85 ? 15.356 -11.724 -4.533 1.00 93.12 85 SER A CA 1
ATOM 700 C C . SER A 1 85 ? 16.104 -12.916 -3.930 1.00 93.12 85 SER A C 1
ATOM 702 O O . SER A 1 85 ? 15.712 -14.056 -4.138 1.00 93.12 85 SER A O 1
ATOM 704 N N . LYS A 1 86 ? 17.146 -12.675 -3.125 1.00 91.06 86 LYS A N 1
ATOM 705 C CA . LYS A 1 86 ? 17.887 -13.741 -2.430 1.00 91.06 86 LYS A CA 1
ATOM 706 C C . LYS A 1 86 ? 17.178 -14.278 -1.188 1.00 91.06 86 LYS A C 1
ATOM 708 O O . LYS A 1 86 ? 17.532 -15.356 -0.721 1.00 91.06 86 LYS A O 1
ATOM 713 N N . VAL A 1 87 ? 16.240 -13.524 -0.608 1.00 84.88 87 VAL A N 1
ATOM 714 C CA . VAL A 1 87 ? 15.532 -13.925 0.626 1.00 84.88 87 VAL A CA 1
ATOM 715 C C . VAL A 1 87 ? 14.157 -14.519 0.332 1.00 84.88 87 VAL A C 1
ATOM 717 O O . VAL A 1 87 ? 13.567 -15.145 1.212 1.00 84.88 87 VAL A O 1
ATOM 720 N N . ILE A 1 88 ? 13.624 -14.301 -0.871 1.00 87.06 88 ILE A N 1
ATOM 721 C CA . ILE A 1 88 ? 12.271 -14.708 -1.235 1.00 87.06 88 ILE A CA 1
ATOM 722 C C . ILE A 1 88 ? 12.323 -15.545 -2.502 1.00 87.06 88 ILE A C 1
ATOM 724 O O . ILE A 1 88 ? 12.418 -15.017 -3.604 1.00 87.06 88 ILE A O 1
ATOM 728 N N . ASP A 1 89 ? 12.194 -16.851 -2.316 1.00 84.12 89 ASP A N 1
ATOM 729 C CA . ASP A 1 89 ? 11.945 -17.795 -3.395 1.00 84.12 89 ASP A CA 1
ATOM 730 C C . ASP A 1 89 ? 10.559 -18.408 -3.176 1.00 84.12 89 ASP A C 1
ATOM 732 O O . ASP A 1 89 ? 10.323 -19.118 -2.192 1.00 84.12 89 ASP A O 1
ATOM 736 N N . ARG A 1 90 ? 9.598 -18.023 -4.022 1.00 88.50 90 ARG A N 1
ATOM 737 C CA . ARG A 1 90 ? 8.209 -18.492 -3.959 1.00 88.50 90 ARG A CA 1
ATOM 738 C C . ARG A 1 90 ? 7.645 -18.664 -5.369 1.00 88.50 90 ARG A C 1
ATOM 740 O O . ARG A 1 90 ? 7.772 -17.745 -6.172 1.00 88.50 90 ARG A O 1
ATOM 747 N N . PRO A 1 91 ? 6.931 -19.769 -5.651 1.00 91.38 91 PRO A N 1
ATOM 748 C CA . PRO A 1 91 ? 6.412 -20.053 -6.991 1.00 91.38 91 PRO A CA 1
ATOM 749 C C . PRO A 1 91 ? 5.311 -19.084 -7.446 1.00 91.38 91 PRO A C 1
ATOM 751 O O . PRO A 1 91 ? 5.042 -18.977 -8.635 1.00 91.38 91 PRO A O 1
ATOM 754 N N . ASN A 1 92 ? 4.667 -18.387 -6.509 1.00 95.62 92 ASN A N 1
ATOM 755 C CA . ASN A 1 92 ? 3.602 -17.416 -6.756 1.00 95.62 92 ASN A CA 1
ATOM 756 C C . ASN A 1 92 ? 4.072 -15.951 -6.657 1.00 95.62 92 ASN A C 1
ATOM 758 O O . ASN A 1 92 ? 3.241 -15.045 -6.571 1.00 95.62 92 ASN A O 1
ATOM 762 N N . LEU A 1 93 ? 5.389 -15.712 -6.633 1.00 97.06 93 LEU A N 1
ATOM 763 C CA . LEU A 1 93 ? 5.990 -14.381 -6.699 1.00 97.06 93 LEU A CA 1
ATOM 764 C C . LEU A 1 93 ? 6.628 -14.159 -8.074 1.00 97.06 93 LEU A C 1
ATOM 766 O O . LEU A 1 93 ? 7.511 -14.908 -8.481 1.00 97.06 93 LEU A O 1
ATOM 770 N N . SER A 1 94 ? 6.248 -13.071 -8.738 1.00 97.06 94 SER A N 1
ATOM 771 C CA . SER A 1 94 ? 6.957 -12.519 -9.890 1.00 97.06 94 SER A CA 1
ATOM 772 C C . SER A 1 94 ? 7.629 -11.209 -9.481 1.00 97.06 94 SER A C 1
ATOM 774 O O . SER A 1 94 ? 6.974 -10.182 -9.299 1.00 97.06 94 SER A O 1
ATOM 776 N N . LEU A 1 95 ? 8.938 -11.258 -9.242 1.00 97.44 95 LEU A N 1
ATOM 777 C CA . LEU A 1 95 ? 9.725 -10.113 -8.788 1.00 97.44 95 LEU A CA 1
ATOM 778 C C . LEU A 1 95 ? 10.514 -9.537 -9.969 1.00 97.44 95 LEU A C 1
ATOM 780 O O . LEU A 1 95 ? 11.315 -10.244 -10.579 1.00 97.44 95 LEU A O 1
ATOM 784 N N . HIS A 1 96 ? 10.324 -8.251 -10.267 1.00 98.06 96 HIS A N 1
ATOM 785 C CA . HIS A 1 96 ? 10.925 -7.602 -11.433 1.00 98.06 96 HIS A CA 1
ATOM 786 C C . HIS A 1 96 ? 11.767 -6.390 -11.054 1.00 98.06 96 HIS A C 1
ATOM 788 O O . HIS A 1 96 ? 11.332 -5.514 -10.306 1.00 98.06 96 HIS A O 1
ATOM 794 N N . PHE A 1 97 ? 12.969 -6.334 -11.623 1.00 98.31 97 PHE A N 1
ATOM 795 C CA . PHE A 1 97 ? 13.807 -5.146 -11.613 1.00 98.31 97 PHE A CA 1
ATOM 796 C C . PHE A 1 97 ? 13.485 -4.292 -12.841 1.00 98.31 97 PHE A C 1
ATOM 798 O O . PHE A 1 97 ? 13.509 -4.803 -13.961 1.00 98.31 97 PHE A O 1
ATOM 805 N N . VAL A 1 98 ? 13.211 -3.006 -12.630 1.00 98.12 98 VAL A N 1
ATOM 806 C CA . VAL A 1 98 ? 12.950 -2.035 -13.697 1.00 98.12 98 VAL A CA 1
ATOM 807 C C . VAL A 1 98 ? 13.884 -0.848 -13.528 1.00 98.12 98 VAL A C 1
ATOM 809 O O . VAL A 1 98 ? 13.739 -0.048 -12.606 1.00 98.12 98 VAL A O 1
ATOM 812 N N . GLU A 1 99 ? 14.850 -0.729 -14.429 1.00 96.88 99 GLU A N 1
ATOM 813 C CA . GLU A 1 99 ? 15.759 0.408 -14.464 1.00 96.88 99 GLU A CA 1
ATOM 814 C C . GLU A 1 99 ? 15.032 1.665 -14.957 1.00 96.88 99 GLU A C 1
ATOM 816 O O . GLU A 1 99 ? 14.322 1.643 -15.961 1.00 96.88 99 GLU A O 1
ATOM 821 N N . VAL A 1 100 ? 15.203 2.767 -14.227 1.00 96.88 100 VAL A N 1
ATOM 822 C CA . VAL A 1 100 ? 14.554 4.059 -14.517 1.00 96.88 100 VAL A CA 1
ATOM 823 C C . VAL A 1 100 ? 15.560 5.185 -14.739 1.00 96.88 100 VAL A C 1
ATOM 825 O O . VAL A 1 100 ? 15.171 6.353 -14.810 1.00 96.88 100 VAL A O 1
ATOM 828 N N . GLU A 1 101 ? 16.854 4.864 -14.787 1.00 95.12 101 GLU A N 1
ATOM 829 C CA . GLU A 1 101 ? 17.895 5.852 -15.048 1.00 95.12 101 GLU A CA 1
ATOM 830 C C . GLU A 1 101 ? 17.682 6.464 -16.440 1.00 95.12 101 GLU A C 1
ATOM 832 O O . GLU A 1 101 ? 17.438 5.763 -17.417 1.00 95.12 101 GLU A O 1
ATOM 837 N N . GLY A 1 102 ? 17.681 7.797 -16.516 1.00 94.94 102 GLY A N 1
ATOM 838 C CA . GLY A 1 102 ? 17.380 8.526 -17.752 1.00 94.94 102 GLY A CA 1
ATOM 839 C C . GLY A 1 102 ? 15.898 8.566 -18.157 1.00 94.94 102 GLY A C 1
ATOM 840 O O . GLY A 1 102 ? 15.566 9.273 -19.107 1.00 94.94 102 GLY A O 1
ATOM 841 N N . ASN A 1 103 ? 14.987 7.887 -17.447 1.00 96.31 103 ASN A N 1
ATOM 842 C CA . ASN A 1 103 ? 13.546 8.001 -17.692 1.00 96.31 103 ASN A CA 1
ATOM 843 C C . ASN A 1 103 ? 12.960 9.211 -16.935 1.00 96.31 103 ASN A C 1
ATOM 845 O O . ASN A 1 103 ? 12.797 9.177 -15.716 1.00 96.31 103 ASN A O 1
ATOM 849 N N . ASP A 1 104 ? 12.625 10.286 -17.650 1.00 94.56 104 ASP A N 1
ATOM 850 C CA . ASP A 1 104 ? 11.991 11.505 -17.113 1.00 94.56 104 ASP A CA 1
ATOM 851 C C . ASP A 1 104 ? 10.593 11.704 -17.743 1.00 94.56 104 ASP A C 1
ATOM 853 O O . ASP A 1 104 ? 10.425 12.526 -18.651 1.00 94.56 104 ASP A O 1
ATOM 857 N N . PRO A 1 105 ? 9.597 10.901 -17.323 1.00 95.81 105 PRO A N 1
ATOM 858 C CA . PRO A 1 105 ? 8.277 10.870 -17.935 1.00 95.81 105 PRO A CA 1
ATOM 859 C C . PRO A 1 105 ? 7.530 12.182 -17.703 1.00 95.81 105 PRO A C 1
ATOM 861 O O . PRO A 1 105 ? 7.514 12.721 -16.594 1.00 95.81 105 PRO A O 1
ATOM 864 N N . LYS A 1 106 ? 6.888 12.690 -18.759 1.00 94.75 106 LYS A N 1
ATOM 865 C CA . LYS A 1 106 ? 6.035 13.891 -18.691 1.00 94.75 106 LYS A CA 1
ATOM 866 C C . LYS A 1 106 ? 4.566 13.556 -18.481 1.00 94.75 106 LYS A C 1
ATOM 868 O O . LYS A 1 106 ? 3.824 14.390 -17.969 1.00 94.75 106 LYS A O 1
ATOM 873 N N . VAL A 1 107 ? 4.181 12.338 -18.839 1.00 95.81 107 VAL A N 1
ATOM 874 C CA . VAL A 1 107 ? 2.869 11.749 -18.584 1.00 95.81 107 VAL A CA 1
ATOM 875 C C . VAL A 1 107 ? 3.053 10.337 -18.013 1.00 95.81 107 VAL A C 1
ATOM 877 O O . VAL A 1 107 ? 4.115 9.742 -18.233 1.00 95.81 107 VAL A O 1
ATOM 880 N N . PRO A 1 108 ? 2.074 9.788 -17.269 1.00 96.12 108 PRO A N 1
ATOM 881 C CA . PRO A 1 108 ? 2.198 8.461 -16.666 1.00 96.12 108 PRO A CA 1
ATOM 882 C C . PRO A 1 108 ? 2.527 7.345 -17.668 1.00 96.12 108 PRO A C 1
ATOM 884 O O . PRO A 1 108 ? 3.216 6.394 -17.316 1.00 96.12 108 PRO A O 1
ATOM 887 N N . GLU A 1 109 ? 2.086 7.463 -18.919 1.00 96.81 109 GLU A N 1
ATOM 888 C CA . GLU A 1 109 ? 2.290 6.471 -19.981 1.00 96.81 109 GLU A CA 1
ATOM 889 C C . GLU A 1 109 ? 3.749 6.359 -20.448 1.00 96.81 109 GLU A C 1
ATOM 891 O O . GLU A 1 109 ? 4.139 5.317 -20.970 1.00 96.81 109 GLU A O 1
ATOM 896 N N . ASP A 1 110 ? 4.565 7.393 -20.229 1.00 97.38 110 ASP A N 1
ATOM 897 C CA . ASP A 1 110 ? 6.000 7.379 -20.549 1.00 97.38 110 ASP A CA 1
ATOM 898 C C . ASP A 1 110 ? 6.849 6.824 -19.388 1.00 97.38 110 ASP A C 1
ATOM 900 O O . ASP A 1 110 ? 8.075 6.690 -19.490 1.00 97.38 110 ASP A O 1
ATOM 904 N N . ASP A 1 111 ? 6.223 6.562 -18.237 1.00 98.38 111 ASP A N 1
ATOM 905 C CA . ASP A 1 111 ? 6.905 6.116 -17.030 1.00 98.38 111 ASP A CA 1
ATOM 906 C C . ASP A 1 111 ? 7.155 4.609 -17.099 1.00 98.38 111 ASP A C 1
ATOM 908 O O . ASP A 1 111 ? 6.242 3.799 -16.921 1.00 98.38 111 ASP A O 1
ATOM 912 N N . LEU A 1 112 ? 8.407 4.216 -17.344 1.00 98.19 112 LEU A N 1
ATOM 913 C CA . LEU A 1 112 ? 8.773 2.805 -17.500 1.00 98.19 112 LEU A CA 1
ATOM 914 C C . LEU A 1 112 ? 8.448 1.988 -16.246 1.00 98.19 112 LEU A C 1
ATOM 916 O O . LEU A 1 112 ? 8.058 0.831 -16.353 1.00 98.19 112 LEU A O 1
ATOM 920 N N . TYR A 1 113 ? 8.571 2.585 -15.059 1.00 98.44 113 TYR A N 1
ATOM 921 C CA . TYR A 1 113 ? 8.287 1.911 -13.795 1.00 98.44 113 TYR A CA 1
ATOM 922 C C . TYR A 1 113 ? 6.790 1.716 -13.580 1.00 98.44 113 TYR A C 1
ATOM 924 O O . TYR A 1 113 ? 6.354 0.612 -13.253 1.00 98.44 113 TYR A O 1
ATOM 932 N N . ALA A 1 114 ? 6.003 2.773 -13.789 1.00 98.50 114 ALA A N 1
ATOM 933 C CA . ALA A 1 114 ? 4.560 2.727 -13.575 1.00 98.50 114 ALA A CA 1
ATOM 934 C C . ALA A 1 114 ? 3.827 1.914 -14.664 1.00 98.50 114 ALA A C 1
ATOM 936 O O . ALA A 1 114 ? 2.795 1.306 -14.394 1.00 98.50 114 ALA A O 1
ATOM 937 N N . THR A 1 115 ? 4.356 1.860 -15.892 1.00 98.50 115 THR A N 1
ATOM 938 C CA . THR A 1 115 ? 3.736 1.115 -17.004 1.00 98.50 115 THR A CA 1
ATOM 939 C C . THR A 1 115 ? 4.152 -0.347 -17.088 1.00 98.50 115 THR A C 1
ATOM 941 O O . THR A 1 115 ? 3.372 -1.152 -17.598 1.00 98.50 115 THR A O 1
ATOM 944 N N . PHE A 1 116 ? 5.322 -0.730 -16.563 1.00 98.62 116 PHE A N 1
ATOM 945 C CA . PHE A 1 116 ? 5.818 -2.108 -16.628 1.00 98.62 116 PHE A CA 1
ATOM 946 C C . PHE A 1 116 ? 4.779 -3.186 -16.256 1.00 98.62 116 PHE A C 1
ATOM 948 O O . PHE A 1 116 ? 4.654 -4.160 -17.006 1.00 98.62 116 PHE A O 1
ATOM 955 N N . PRO A 1 117 ? 3.998 -3.061 -15.162 1.00 98.38 117 PRO A N 1
ATOM 956 C CA . PRO A 1 117 ? 3.036 -4.096 -14.790 1.00 98.38 117 PRO A CA 1
ATOM 957 C C . PRO A 1 117 ? 1.801 -4.191 -15.705 1.00 98.38 117 PRO A C 1
ATOM 959 O O . PRO A 1 117 ? 1.058 -5.164 -15.588 1.00 98.38 117 PRO A O 1
ATOM 962 N N . LYS A 1 118 ? 1.585 -3.269 -16.664 1.00 98.31 118 LYS A N 1
ATOM 963 C CA . LYS A 1 118 ? 0.462 -3.348 -17.629 1.00 98.31 118 LYS A CA 1
ATOM 964 C C . LYS A 1 118 ? 0.406 -4.701 -18.348 1.00 98.31 118 LYS A C 1
ATOM 966 O O . LYS A 1 118 ? -0.677 -5.219 -18.593 1.00 98.31 118 LYS A O 1
ATOM 971 N N . GLN A 1 119 ? 1.558 -5.312 -18.618 1.00 97.62 119 GLN A N 1
ATOM 972 C CA . GLN A 1 119 ? 1.651 -6.609 -19.300 1.00 97.62 119 GLN A CA 1
ATOM 973 C C . GLN A 1 119 ? 1.092 -7.798 -18.493 1.00 97.62 119 GLN A C 1
ATOM 975 O O . GLN A 1 119 ? 0.820 -8.846 -19.073 1.00 97.62 119 GLN A O 1
ATOM 980 N N . PHE A 1 120 ? 0.912 -7.652 -17.175 1.00 97.94 120 PHE A N 1
ATOM 981 C CA . PHE A 1 120 ? 0.329 -8.693 -16.324 1.00 97.94 120 PHE A CA 1
ATOM 982 C C . PHE A 1 120 ? -1.036 -8.299 -15.760 1.00 97.94 120 PHE A C 1
ATOM 984 O O . PHE A 1 120 ? -1.594 -9.064 -14.977 1.00 97.94 120 PHE A O 1
ATOM 991 N N . ALA A 1 121 ? -1.587 -7.146 -16.139 1.00 97.88 121 ALA A N 1
ATOM 992 C CA . ALA A 1 121 ? -2.923 -6.706 -15.751 1.00 97.88 121 ALA A CA 1
ATOM 993 C C . ALA A 1 121 ? -4.022 -7.676 -16.262 1.00 97.88 121 ALA A C 1
ATOM 995 O O . ALA A 1 121 ? -3.769 -8.493 -17.153 1.00 97.88 121 ALA A O 1
ATOM 996 N N . PRO A 1 122 ? -5.246 -7.639 -15.704 1.00 98.62 122 PRO A N 1
ATOM 997 C CA . PRO A 1 122 ? -5.682 -6.802 -14.585 1.00 98.62 122 PRO A CA 1
ATOM 998 C C . PRO A 1 122 ? -5.332 -7.402 -13.209 1.00 98.62 122 PRO A C 1
ATOM 1000 O O . PRO A 1 122 ? -4.966 -8.581 -13.128 1.00 98.62 122 PRO A O 1
ATOM 1003 N N . TYR A 1 123 ? -5.450 -6.585 -12.157 1.00 98.81 123 TYR A N 1
ATOM 1004 C CA . TYR A 1 123 ? -5.179 -6.913 -10.748 1.00 98.81 123 TYR A CA 1
ATOM 1005 C C . TYR A 1 123 ? -6.401 -6.644 -9.858 1.00 98.81 123 TYR A C 1
ATOM 1007 O O . TYR A 1 123 ? -7.073 -5.630 -10.035 1.00 98.81 123 TYR A O 1
ATOM 1015 N N . ASP A 1 124 ? -6.649 -7.485 -8.853 1.00 98.69 124 ASP A N 1
ATOM 1016 C CA . ASP A 1 124 ? -7.682 -7.216 -7.835 1.00 98.69 124 ASP A CA 1
ATOM 1017 C C . ASP A 1 124 ? -7.140 -6.372 -6.668 1.00 98.69 124 ASP A C 1
ATOM 1019 O O . ASP A 1 124 ? -7.894 -5.726 -5.939 1.00 98.69 124 ASP A O 1
ATOM 1023 N N . PHE A 1 125 ? -5.820 -6.320 -6.502 1.00 98.88 125 PHE A N 1
ATOM 1024 C CA . PHE A 1 125 ? -5.166 -5.542 -5.462 1.00 98.88 125 PHE A CA 1
ATOM 1025 C C . PHE A 1 125 ? -3.881 -4.895 -5.973 1.00 98.88 125 PHE A C 1
ATOM 1027 O O . PHE A 1 125 ? -3.016 -5.564 -6.533 1.00 98.88 125 PHE A O 1
ATOM 1034 N N . ILE A 1 126 ? -3.720 -3.597 -5.719 1.00 98.94 126 ILE A N 1
ATOM 1035 C CA . ILE A 1 126 ? -2.491 -2.848 -5.998 1.00 98.94 126 ILE A CA 1
ATOM 1036 C C . ILE A 1 126 ? -2.013 -2.165 -4.713 1.00 98.94 126 ILE A C 1
ATOM 1038 O O . ILE A 1 126 ? -2.754 -1.410 -4.088 1.00 98.94 126 ILE A O 1
ATOM 1042 N N . LEU A 1 127 ? -0.754 -2.373 -4.334 1.00 98.94 127 LEU A N 1
ATOM 1043 C CA . LEU A 1 127 ? -0.056 -1.623 -3.292 1.00 98.94 127 LEU A CA 1
ATOM 1044 C C . LEU A 1 127 ? 0.936 -0.648 -3.931 1.00 98.94 127 LEU A C 1
ATOM 1046 O O . LEU A 1 127 ? 1.902 -1.062 -4.569 1.00 98.94 127 LEU A O 1
ATOM 1050 N N . VAL A 1 128 ? 0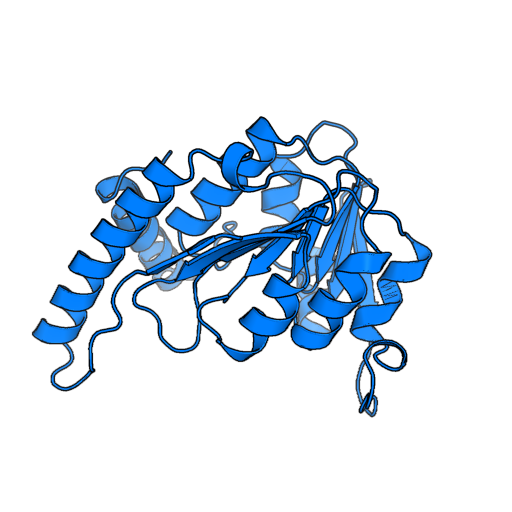.735 0.651 -3.715 1.00 98.81 128 VAL A N 1
ATOM 1051 C CA . VAL A 1 128 ? 1.681 1.698 -4.119 1.00 98.81 128 VAL A CA 1
ATOM 1052 C C . VAL A 1 128 ? 2.557 2.076 -2.920 1.00 98.81 128 VAL A C 1
ATOM 1054 O O . VAL A 1 128 ? 2.149 2.879 -2.074 1.00 98.81 128 VAL A O 1
ATOM 1057 N N . ASP A 1 129 ? 3.767 1.510 -2.844 1.00 97.94 129 ASP A N 1
ATOM 1058 C CA . ASP A 1 129 ? 4.765 1.818 -1.804 1.00 97.94 129 ASP A CA 1
ATOM 1059 C C . ASP A 1 129 ? 6.200 2.023 -2.344 1.00 97.94 129 ASP A C 1
ATOM 1061 O O . ASP A 1 129 ? 7.184 1.964 -1.608 1.00 97.94 129 ASP A O 1
ATOM 1065 N N . GLY A 1 130 ? 6.328 2.344 -3.633 1.00 96.81 130 GLY A N 1
ATOM 1066 C CA . GLY A 1 130 ? 7.605 2.518 -4.326 1.00 96.81 130 GLY A CA 1
ATOM 1067 C C . GLY A 1 130 ? 7.960 3.982 -4.588 1.00 96.81 130 GLY A C 1
ATOM 1068 O O . GLY A 1 130 ? 7.725 4.867 -3.754 1.00 96.81 130 GLY A O 1
ATOM 1069 N N . ILE A 1 131 ? 8.520 4.229 -5.771 1.00 97.00 131 ILE A N 1
ATOM 1070 C CA . ILE A 1 131 ? 8.784 5.565 -6.327 1.00 97.00 131 ILE A CA 1
ATOM 1071 C C . ILE A 1 131 ? 7.685 5.969 -7.318 1.00 97.00 131 ILE A C 1
ATOM 1073 O O . ILE A 1 131 ? 6.814 5.160 -7.620 1.00 97.00 131 ILE A O 1
ATOM 1077 N N . ARG A 1 132 ? 7.731 7.214 -7.825 1.00 96.75 132 ARG A N 1
ATOM 1078 C CA . ARG A 1 132 ? 6.845 7.704 -8.907 1.00 96.75 132 ARG A CA 1
ATOM 1079 C C . ARG A 1 132 ? 5.361 7.440 -8.602 1.00 96.75 132 ARG A C 1
ATOM 1081 O O . ARG A 1 132 ? 4.596 6.988 -9.452 1.00 96.75 132 ARG A O 1
ATOM 1088 N N . ARG A 1 133 ? 4.977 7.651 -7.335 1.00 98.06 133 ARG A N 1
ATOM 1089 C CA . ARG A 1 133 ? 3.696 7.175 -6.795 1.00 98.06 133 ARG A CA 1
ATOM 1090 C C . ARG A 1 133 ? 2.515 7.860 -7.468 1.00 98.06 133 ARG A C 1
ATOM 1092 O O . ARG A 1 133 ? 1.530 7.183 -7.705 1.00 98.06 133 ARG A O 1
ATOM 1099 N N . GLU A 1 134 ? 2.623 9.139 -7.825 1.00 98.19 134 GLU A N 1
ATOM 1100 C CA . GLU A 1 134 ? 1.597 9.855 -8.594 1.00 98.19 134 GLU A CA 1
ATOM 1101 C C . GLU A 1 134 ? 1.227 9.098 -9.877 1.00 98.19 134 GLU A C 1
ATOM 1103 O O . GLU A 1 134 ? 0.066 8.742 -10.068 1.00 98.19 134 GLU A O 1
ATOM 1108 N N . ASN A 1 135 ? 2.225 8.740 -10.691 1.00 98.50 135 ASN A N 1
ATOM 1109 C CA . ASN A 1 135 ? 2.024 7.998 -11.938 1.00 98.50 135 ASN A CA 1
ATOM 1110 C C . ASN A 1 135 ? 1.476 6.586 -11.683 1.00 98.50 135 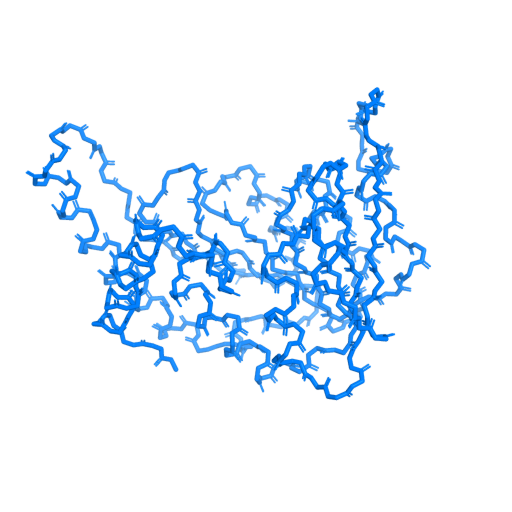ASN A C 1
ATOM 1112 O O . ASN A 1 135 ? 0.584 6.129 -12.393 1.00 98.50 135 ASN A O 1
ATOM 1116 N N . CYS A 1 136 ? 1.960 5.905 -10.638 1.00 98.81 136 CYS A N 1
ATOM 1117 C CA . CYS A 1 136 ? 1.455 4.582 -10.259 1.00 98.81 136 CYS A CA 1
ATOM 1118 C C . CYS A 1 136 ? -0.025 4.622 -9.839 1.00 98.81 136 CYS A C 1
ATOM 1120 O O . CYS A 1 136 ? -0.772 3.699 -10.155 1.00 98.81 136 CYS A O 1
ATOM 1122 N N . ILE A 1 137 ? -0.451 5.673 -9.127 1.00 98.81 137 ILE A N 1
ATOM 1123 C CA . ILE A 1 137 ? -1.847 5.864 -8.704 1.00 98.81 137 ILE A CA 1
ATOM 1124 C C . ILE A 1 137 ? -2.725 6.197 -9.912 1.00 98.81 137 ILE A C 1
ATOM 1126 O O . ILE A 1 137 ? -3.805 5.629 -10.037 1.00 98.81 137 ILE A O 1
ATOM 1130 N N . GLU A 1 138 ? -2.262 7.072 -10.809 1.00 98.44 138 GLU A N 1
ATOM 1131 C CA . GLU A 1 138 ? -2.983 7.412 -12.043 1.00 98.44 138 GLU A CA 1
ATOM 1132 C C . GLU A 1 138 ? -3.237 6.177 -12.909 1.00 98.44 138 GLU A C 1
ATOM 1134 O O . GLU A 1 138 ? -4.376 5.904 -13.285 1.00 98.44 138 GLU A O 1
ATOM 1139 N N . LEU A 1 139 ? -2.201 5.374 -13.159 1.00 98.62 139 LEU A N 1
ATOM 1140 C CA . LEU A 1 139 ? -2.333 4.165 -13.970 1.00 98.62 139 LEU A CA 1
ATOM 1141 C C . LEU A 1 139 ? -3.104 3.043 -13.268 1.00 98.62 139 LEU A C 1
ATOM 1143 O O . LEU A 1 139 ? -3.632 2.159 -13.942 1.00 98.62 139 LEU A O 1
ATOM 1147 N N . ALA A 1 140 ? -3.218 3.065 -11.935 1.00 98.69 140 ALA A N 1
ATOM 1148 C CA . ALA A 1 140 ? -3.971 2.049 -11.204 1.00 98.69 140 ALA A CA 1
ATOM 1149 C C . ALA A 1 140 ? -5.438 1.970 -11.667 1.00 98.69 140 ALA A C 1
ATOM 1151 O O . ALA A 1 140 ? -6.003 0.882 -11.666 1.00 98.69 140 ALA A O 1
ATOM 1152 N N . HIS A 1 141 ? -6.034 3.067 -12.148 1.00 97.88 141 HIS A N 1
ATOM 1153 C CA . HIS A 1 141 ? -7.380 3.054 -12.731 1.00 97.88 141 HIS A CA 1
ATOM 1154 C C . HIS A 1 141 ? -7.560 2.027 -13.856 1.00 97.88 141 HIS A C 1
ATOM 1156 O O . HIS A 1 141 ? -8.608 1.389 -13.921 1.00 97.88 141 HIS A O 1
ATOM 1162 N N . GLU A 1 142 ? -6.555 1.879 -14.722 1.00 97.94 142 GLU A N 1
ATOM 1163 C CA . GLU A 1 142 ? -6.580 0.988 -15.891 1.00 97.94 142 GLU A CA 1
ATOM 1164 C C . GLU A 1 142 ? -6.076 -0.422 -15.566 1.00 97.94 142 GLU A C 1
ATOM 1166 O O . GLU A 1 142 ? -6.396 -1.384 -16.261 1.00 97.94 142 GLU A O 1
ATOM 1171 N N . LEU A 1 143 ? -5.242 -0.537 -14.531 1.00 98.75 143 LEU A N 1
ATOM 1172 C CA . LEU A 1 143 ? -4.608 -1.789 -14.123 1.00 98.75 143 LEU A CA 1
ATOM 1173 C C . LEU A 1 143 ? -5.519 -2.660 -13.256 1.00 98.75 143 LEU A C 1
ATOM 1175 O O . LEU A 1 143 ? -5.310 -3.873 -13.179 1.00 98.75 143 LEU A O 1
ATOM 1179 N N . LEU A 1 144 ? -6.489 -2.055 -12.572 1.00 98.62 144 LEU A N 1
ATOM 1180 C CA . LEU A 1 144 ? -7.427 -2.781 -11.728 1.00 98.62 144 LEU A CA 1
ATOM 1181 C C . LEU A 1 144 ? -8.437 -3.563 -12.567 1.00 98.62 144 LEU A C 1
ATOM 1183 O O . LEU A 1 144 ? -8.924 -3.099 -13.598 1.00 98.62 144 LEU A O 1
ATOM 1187 N N . ASP A 1 145 ? -8.795 -4.750 -12.088 1.00 98.00 145 ASP A N 1
ATOM 1188 C CA . ASP A 1 145 ? -10.028 -5.385 -12.527 1.00 98.00 145 ASP A CA 1
ATOM 1189 C C . ASP A 1 145 ? -11.254 -4.617 -11.995 1.00 98.00 145 ASP A C 1
ATOM 1191 O O . ASP A 1 145 ? -11.148 -3.650 -11.235 1.00 98.00 145 ASP A O 1
ATOM 1195 N N . LYS A 1 146 ? -12.450 -5.061 -12.390 1.00 95.75 146 LYS A N 1
ATOM 1196 C CA . LYS A 1 146 ? -13.709 -4.406 -12.014 1.00 95.75 146 LYS A CA 1
ATOM 1197 C C . LYS A 1 146 ? -13.908 -4.284 -10.498 1.00 95.75 146 LYS A C 1
ATOM 1199 O O . LYS A 1 146 ? -14.498 -3.313 -10.054 1.00 95.75 146 LYS A O 1
ATOM 1204 N N . ASN A 1 147 ? -13.464 -5.256 -9.707 1.00 96.94 147 ASN A N 1
ATOM 1205 C CA . ASN A 1 147 ? -13.632 -5.243 -8.251 1.00 96.94 147 ASN A CA 1
ATOM 1206 C C . ASN A 1 147 ? -12.325 -4.889 -7.528 1.00 96.94 147 ASN A C 1
ATOM 1208 O O . ASN A 1 147 ? -12.211 -5.080 -6.316 1.00 96.94 147 ASN A O 1
ATOM 1212 N N . GLY A 1 148 ? -11.343 -4.387 -8.273 1.00 98.62 148 GLY A N 1
ATOM 1213 C CA . GLY A 1 148 ? -10.008 -4.172 -7.778 1.00 98.62 148 GLY A CA 1
ATOM 1214 C C . GLY A 1 148 ? -9.917 -2.963 -6.858 1.00 98.62 148 GLY A C 1
ATOM 1215 O O . GLY A 1 148 ? -10.686 -1.997 -6.960 1.00 98.62 148 GLY A O 1
ATOM 1216 N N . ILE A 1 149 ? -8.940 -3.002 -5.958 1.00 98.88 149 ILE A N 1
ATOM 1217 C CA . ILE A 1 149 ? -8.628 -1.903 -5.048 1.00 98.88 149 ILE A CA 1
ATOM 1218 C C . ILE A 1 149 ? -7.158 -1.503 -5.126 1.00 98.88 149 ILE A C 1
ATOM 1220 O O . ILE A 1 149 ? -6.275 -2.335 -5.326 1.00 98.88 149 ILE A O 1
ATOM 1224 N N . VAL A 1 150 ? -6.884 -0.227 -4.871 1.00 98.94 150 VAL A N 1
ATOM 1225 C CA . VAL A 1 150 ? -5.528 0.297 -4.694 1.00 98.94 150 VAL A CA 1
ATOM 1226 C C . VAL A 1 150 ? -5.344 0.833 -3.276 1.00 98.94 150 VAL A C 1
ATOM 1228 O O . VAL A 1 150 ? -6.133 1.648 -2.797 1.00 98.94 150 VAL A O 1
ATOM 1231 N N . VAL A 1 151 ? -4.287 0.384 -2.596 1.00 98.88 151 VAL A N 1
ATOM 1232 C CA . VAL A 1 151 ? -3.799 0.961 -1.340 1.00 98.88 151 VAL A CA 1
ATOM 1233 C C . VAL A 1 151 ? -2.576 1.826 -1.631 1.00 98.88 151 VAL A C 1
ATOM 1235 O O . VAL A 1 151 ? -1.581 1.352 -2.176 1.00 98.88 151 VAL A O 1
ATOM 1238 N N . VAL A 1 152 ? -2.612 3.083 -1.197 1.00 98.81 152 VAL A N 1
ATOM 1239 C CA . VAL A 1 152 ? -1.511 4.042 -1.338 1.00 98.81 152 VAL A CA 1
ATOM 1240 C C . VAL A 1 152 ? -0.876 4.297 0.022 1.00 98.81 152 VAL A C 1
ATOM 1242 O O . VAL A 1 152 ? -1.479 4.922 0.906 1.00 98.81 152 VAL A O 1
ATOM 1245 N N . HIS A 1 153 ? 0.358 3.831 0.205 1.00 98.50 153 HIS A N 1
ATOM 1246 C CA . HIS A 1 153 ? 1.112 4.081 1.430 1.00 98.50 153 HIS A CA 1
ATOM 1247 C C . HIS A 1 153 ? 1.685 5.509 1.457 1.00 98.50 153 HIS A C 1
ATOM 1249 O O . HIS A 1 153 ? 1.827 6.163 0.423 1.00 98.50 153 HIS A O 1
ATOM 1255 N N . ASP A 1 154 ? 2.002 6.012 2.652 1.00 97.62 154 ASP A N 1
ATOM 1256 C CA . ASP A 1 154 ? 2.460 7.387 2.894 1.00 97.62 154 ASP A CA 1
ATOM 1257 C C . ASP A 1 154 ? 1.469 8.496 2.467 1.00 97.62 154 ASP A C 1
ATOM 1259 O O . ASP A 1 154 ? 1.861 9.641 2.231 1.00 97.62 154 ASP A O 1
ATOM 1263 N N . SER A 1 155 ? 0.163 8.209 2.466 1.00 98.00 155 SER A N 1
ATOM 1264 C CA . SER A 1 155 ? -0.898 9.147 2.041 1.00 98.00 155 SER A CA 1
ATOM 1265 C C . SER A 1 155 ? -1.122 10.371 2.949 1.00 98.00 155 SER A C 1
ATOM 1267 O O . SER A 1 155 ? -2.053 11.144 2.750 1.00 98.00 155 SER A O 1
ATOM 1269 N N . ASN A 1 156 ? -0.269 10.626 3.941 1.00 97.50 156 ASN A N 1
ATOM 1270 C CA . ASN A 1 156 ? -0.142 11.955 4.550 1.00 97.50 156 ASN A CA 1
ATOM 1271 C C . ASN A 1 156 ? 0.406 12.998 3.568 1.00 97.50 156 ASN A C 1
ATOM 1273 O O . ASN A 1 156 ? 0.243 14.196 3.822 1.00 97.50 156 ASN A O 1
ATOM 1277 N N . ARG A 1 157 ? 1.097 12.538 2.521 1.00 96.81 157 ARG A N 1
ATOM 1278 C CA . ARG A 1 157 ? 1.571 13.321 1.383 1.00 96.81 157 ARG A CA 1
ATOM 1279 C C . ARG A 1 157 ? 0.378 13.790 0.563 1.00 96.81 157 ARG A C 1
ATOM 1281 O O . ARG A 1 157 ? -0.445 12.986 0.132 1.00 96.81 157 ARG A O 1
ATOM 1288 N N . LYS A 1 158 ? 0.248 15.107 0.430 1.00 95.94 158 LYS A N 1
ATOM 1289 C CA . LYS A 1 158 ? -0.931 15.733 -0.183 1.00 95.94 158 LYS A CA 1
ATOM 1290 C C . LYS A 1 158 ? -0.921 15.592 -1.695 1.00 95.94 158 LYS A C 1
ATOM 1292 O O . LYS A 1 158 ? -1.990 15.540 -2.285 1.00 95.94 158 LYS A O 1
ATOM 1297 N N . GLU A 1 159 ? 0.267 15.500 -2.281 1.00 97.00 159 GLU A N 1
ATOM 1298 C CA . GLU A 1 159 ? 0.485 15.269 -3.704 1.00 97.00 159 GLU A CA 1
ATOM 1299 C C . GLU A 1 159 ? -0.253 14.017 -4.209 1.00 97.00 159 GLU A C 1
ATOM 1301 O O . GLU A 1 159 ? -0.712 14.007 -5.338 1.00 97.00 159 GLU A O 1
ATOM 1306 N N . TYR A 1 160 ? -0.496 13.010 -3.361 1.00 98.06 160 TYR A N 1
ATOM 1307 C CA . TYR A 1 160 ? -1.227 11.796 -3.755 1.00 98.06 160 TYR A CA 1
ATOM 1308 C C . TYR A 1 160 ? -2.750 11.955 -3.728 1.00 98.06 160 TYR A C 1
ATOM 1310 O O . TYR A 1 160 ? -3.464 11.128 -4.289 1.00 98.06 160 TYR A O 1
ATOM 1318 N N . HIS A 1 161 ? -3.277 12.972 -3.037 1.00 98.38 161 HIS A N 1
ATOM 1319 C CA . HIS A 1 161 ? -4.708 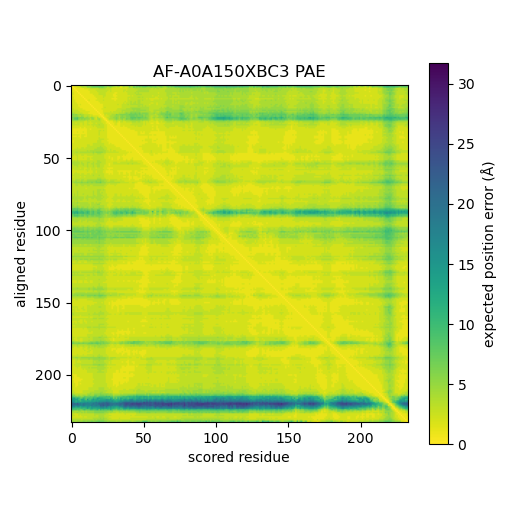13.045 -2.719 1.00 98.38 161 HIS A CA 1
ATOM 1320 C C . HIS A 1 161 ? -5.547 13.254 -3.965 1.00 98.38 161 HIS A C 1
ATOM 1322 O O . HIS A 1 161 ? -6.581 12.612 -4.086 1.00 98.38 161 HIS A O 1
ATOM 1328 N N . ASP A 1 162 ? -5.119 14.129 -4.870 1.00 98.50 162 ASP A N 1
ATOM 1329 C CA . ASP A 1 162 ? -5.903 14.434 -6.065 1.00 98.50 162 ASP A CA 1
ATOM 1330 C C . ASP A 1 162 ? -5.970 13.219 -6.996 1.00 98.50 162 ASP A C 1
ATOM 1332 O O . ASP A 1 162 ? -7.044 12.917 -7.505 1.00 98.50 162 ASP A O 1
ATOM 1336 N N . HIS A 1 163 ? -4.881 12.451 -7.104 1.00 98.56 163 HIS A N 1
ATOM 1337 C CA . HIS A 1 163 ? -4.840 11.176 -7.826 1.00 98.56 163 HIS A CA 1
ATOM 1338 C C . HIS A 1 163 ? -5.764 10.122 -7.183 1.00 98.56 163 HIS A C 1
ATOM 1340 O O . HIS A 1 163 ? -6.589 9.517 -7.858 1.00 98.56 163 HIS A O 1
ATOM 1346 N N . ILE A 1 164 ? -5.716 9.958 -5.852 1.00 98.81 164 ILE A N 1
ATOM 1347 C CA . ILE A 1 164 ? -6.613 9.044 -5.111 1.00 98.81 164 ILE A CA 1
ATOM 1348 C C . ILE A 1 164 ? -8.090 9.434 -5.284 1.00 98.81 164 ILE A C 1
ATOM 1350 O O . ILE A 1 164 ? -8.963 8.574 -5.357 1.00 98.81 164 ILE A O 1
ATOM 1354 N N . LYS A 1 165 ? -8.388 10.733 -5.336 1.00 98.69 165 LYS A N 1
ATOM 1355 C CA . LYS A 1 165 ? -9.759 11.258 -5.406 1.00 98.69 165 LYS A CA 1
ATOM 1356 C C . LYS A 1 165 ? -10.405 11.137 -6.784 1.00 98.69 165 LYS A C 1
ATOM 1358 O O . LYS A 1 165 ? -11.600 11.397 -6.891 1.00 98.69 165 LYS A O 1
ATOM 1363 N N . LYS A 1 166 ? -9.646 10.754 -7.815 1.00 98.56 166 LYS A N 1
ATOM 1364 C CA . LYS A 1 166 ? -10.193 10.432 -9.141 1.00 98.56 166 LYS A CA 1
ATOM 1365 C C . LYS A 1 166 ? -10.965 9.114 -9.149 1.00 98.56 166 LYS A C 1
ATOM 1367 O O . LYS A 1 166 ? -11.828 8.920 -10.000 1.00 98.56 166 LYS A O 1
ATOM 1372 N N . PHE A 1 167 ? -10.687 8.219 -8.202 1.00 98.75 167 PHE A N 1
ATOM 1373 C CA . PHE A 1 167 ? -11.475 7.007 -7.996 1.00 98.75 167 PHE A CA 1
ATOM 1374 C C . PHE A 1 167 ? -12.878 7.350 -7.499 1.00 98.75 167 PHE A C 1
ATOM 1376 O O . PHE A 1 167 ? -13.088 8.345 -6.808 1.00 98.75 167 PHE A O 1
ATOM 1383 N N . LYS A 1 168 ? -13.856 6.508 -7.838 1.00 98.50 168 LYS A N 1
ATOM 1384 C CA . LYS A 1 168 ? -15.250 6.711 -7.428 1.00 98.50 168 LYS A CA 1
ATOM 1385 C C . LYS A 1 168 ? -15.429 6.533 -5.924 1.00 98.50 168 LYS A C 1
ATOM 1387 O O . LYS A 1 168 ? -16.143 7.308 -5.296 1.00 98.50 168 LYS A O 1
ATOM 1392 N N . TYR A 1 169 ? -14.783 5.512 -5.365 1.00 98.75 169 TYR A N 1
ATOM 1393 C CA . TYR A 1 169 ? -14.828 5.195 -3.946 1.00 98.75 169 TYR A CA 1
ATOM 1394 C C . TYR A 1 169 ? -13.432 5.319 -3.366 1.00 98.75 169 TYR A C 1
ATOM 1396 O O . TYR A 1 169 ? -12.507 4.655 -3.831 1.00 98.75 169 TYR A O 1
ATOM 1404 N N . TRP A 1 170 ? -13.270 6.144 -2.336 1.00 98.81 170 TRP A N 1
ATOM 1405 C CA . TRP A 1 170 ? -11.980 6.295 -1.677 1.00 98.81 170 TRP A CA 1
ATOM 1406 C C . TRP A 1 170 ? -12.118 6.713 -0.217 1.00 98.81 170 TRP A C 1
ATOM 1408 O O . TRP A 1 170 ? -13.098 7.327 0.205 1.00 98.81 170 TRP A O 1
ATOM 1418 N N . PHE A 1 171 ? -11.083 6.427 0.566 1.00 98.81 171 PHE A N 1
ATOM 1419 C CA . PHE A 1 171 ? -10.827 7.132 1.812 1.00 98.81 171 PHE A CA 1
ATOM 1420 C C . PHE A 1 171 ? -9.336 7.367 2.022 1.00 98.81 171 PHE A C 1
ATOM 1422 O O . PHE A 1 171 ? -8.490 6.628 1.526 1.00 98.81 171 PHE A O 1
ATOM 1429 N N . ILE A 1 172 ? -9.011 8.399 2.800 1.00 98.75 172 ILE A N 1
ATOM 1430 C CA . ILE A 1 172 ? -7.641 8.740 3.184 1.00 98.75 172 ILE A CA 1
ATOM 1431 C C . ILE A 1 172 ? -7.573 8.889 4.704 1.00 98.75 172 ILE A C 1
ATOM 1433 O O . ILE A 1 172 ? -8.227 9.756 5.292 1.00 98.75 172 ILE A O 1
ATOM 1437 N N . LEU A 1 173 ? -6.764 8.039 5.333 1.00 98.44 173 LEU A N 1
ATOM 1438 C CA . LEU A 1 173 ? -6.383 8.099 6.739 1.00 98.44 173 LEU A CA 1
ATOM 1439 C C . LEU A 1 173 ? -5.062 8.855 6.872 1.00 98.44 173 LEU A C 1
ATOM 1441 O O . LEU A 1 173 ? -4.011 8.369 6.462 1.00 98.44 173 LEU A O 1
ATOM 1445 N N . GLU A 1 174 ? -5.102 10.017 7.512 1.00 98.00 174 GLU A N 1
ATOM 1446 C CA . GLU A 1 174 ? -3.925 10.814 7.839 1.00 98.00 174 GLU A CA 1
ATOM 1447 C C . GLU A 1 174 ? -3.606 10.731 9.330 1.00 98.00 174 GLU A C 1
ATOM 1449 O O . GLU A 1 174 ? -4.496 10.813 10.179 1.00 98.00 174 GLU A O 1
ATOM 1454 N N . ASP A 1 175 ? -2.323 10.641 9.671 1.00 96.44 175 ASP A N 1
ATOM 1455 C CA . ASP A 1 175 ? -1.857 10.613 11.057 1.00 96.44 175 ASP A CA 1
ATOM 1456 C C . ASP A 1 175 ? -0.910 11.777 11.399 1.00 96.44 175 ASP A C 1
ATOM 1458 O O . ASP A 1 175 ? -0.704 12.710 10.628 1.00 96.44 175 ASP A O 1
ATOM 1462 N N . PHE A 1 176 ? -0.327 11.731 12.596 1.00 94.88 176 PHE A N 1
ATOM 1463 C CA . PHE A 1 176 ? 0.566 12.757 13.142 1.00 94.88 176 PHE A CA 1
ATOM 1464 C C . PHE A 1 176 ? 1.922 12.945 12.416 1.00 94.88 176 PHE A C 1
ATOM 1466 O O . PHE A 1 176 ? 2.737 13.792 12.826 1.00 94.88 176 PHE A O 1
ATOM 1473 N N . ARG A 1 177 ? 2.252 12.127 11.407 1.00 93.44 177 ARG A N 1
ATOM 1474 C CA . ARG A 1 177 ? 3.478 12.258 10.598 1.00 93.44 177 ARG A CA 1
ATOM 1475 C C . ARG A 1 177 ? 3.267 13.282 9.468 1.00 93.44 177 ARG A C 1
ATOM 1477 O O . ARG A 1 177 ? 2.163 13.479 8.983 1.00 93.44 177 ARG A O 1
ATOM 1484 N N . LYS A 1 178 ? 4.327 14.008 9.087 1.00 86.88 178 LYS A N 1
ATOM 1485 C CA . LYS A 1 178 ? 4.230 15.123 8.118 1.00 86.88 178 LYS A CA 1
ATOM 1486 C C . LYS A 1 178 ? 4.620 14.734 6.694 1.00 86.88 178 LYS A C 1
ATOM 1488 O O . LYS A 1 178 ? 3.960 15.166 5.766 1.00 86.88 178 LYS A O 1
ATOM 1493 N N . THR A 1 179 ? 5.683 13.951 6.553 1.00 85.00 179 THR A N 1
ATOM 1494 C CA . THR A 1 179 ? 6.325 13.615 5.268 1.00 85.00 179 THR A CA 1
ATOM 1495 C C . THR A 1 179 ? 6.296 12.113 4.968 1.00 85.00 179 THR A C 1
ATOM 1497 O O . THR A 1 179 ? 7.020 11.637 4.106 1.00 85.00 179 THR A O 1
ATOM 1500 N N . ALA A 1 180 ? 5.535 11.357 5.756 1.00 91.69 180 ALA A N 1
ATOM 1501 C CA . ALA A 1 180 ? 5.381 9.909 5.674 1.00 91.69 180 ALA A CA 1
ATOM 1502 C C . ALA A 1 180 ? 4.109 9.520 6.429 1.00 91.69 180 ALA A C 1
ATOM 1504 O O . ALA A 1 180 ? 3.549 10.351 7.152 1.00 91.69 180 ALA A O 1
ATOM 1505 N N . GLY A 1 181 ? 3.721 8.255 6.357 1.00 95.69 181 GLY A N 1
ATOM 1506 C CA . GLY A 1 181 ? 2.558 7.696 7.016 1.00 95.69 181 GLY A CA 1
ATOM 1507 C C . GLY A 1 181 ? 1.242 8.020 6.363 1.00 95.69 181 GLY A C 1
ATOM 1508 O O . GLY A 1 181 ? 1.170 8.870 5.488 1.00 95.69 181 GLY A O 1
ATOM 1509 N N . GLY A 1 182 ? 0.191 7.393 6.867 1.00 97.81 182 GLY A N 1
ATOM 1510 C CA . GLY A 1 182 ? -1.122 7.537 6.267 1.00 97.81 182 GLY A CA 1
ATOM 1511 C C . GLY A 1 182 ? -1.372 6.443 5.241 1.00 97.81 182 GLY A C 1
ATOM 1512 O O . GLY A 1 182 ? -0.436 5.886 4.671 1.00 97.81 182 GLY A O 1
ATOM 1513 N N . LEU A 1 183 ? -2.645 6.144 5.020 1.00 98.62 183 LEU A N 1
ATOM 1514 C CA . LEU A 1 183 ? -3.089 5.174 4.027 1.00 98.62 183 LEU A CA 1
ATOM 1515 C C . LEU A 1 183 ? -4.237 5.774 3.227 1.00 98.62 183 LEU A C 1
ATOM 1517 O O . LEU A 1 183 ? -5.187 6.301 3.805 1.00 98.62 183 LEU A O 1
ATOM 1521 N N . GLY A 1 184 ? -4.128 5.694 1.910 1.00 98.75 184 GLY A N 1
ATOM 1522 C CA . GLY A 1 184 ? -5.229 5.889 0.983 1.00 98.75 184 GLY A CA 1
ATOM 1523 C C . GLY A 1 184 ? -5.727 4.522 0.546 1.00 98.75 184 GLY A C 1
ATOM 1524 O O . GLY A 1 184 ? -4.911 3.631 0.321 1.00 98.75 184 GLY A O 1
ATOM 1525 N N . LEU A 1 185 ? -7.036 4.345 0.444 1.00 98.81 185 LEU A N 1
ATOM 1526 C CA . LEU A 1 185 ? -7.632 3.177 -0.193 1.00 98.81 185 LEU A CA 1
ATOM 1527 C C . LEU A 1 185 ? -8.659 3.663 -1.203 1.00 98.81 185 LEU A C 1
ATOM 1529 O O . LEU A 1 185 ? -9.442 4.553 -0.872 1.00 98.81 185 LEU A O 1
ATOM 1533 N N . ALA A 1 186 ? -8.631 3.114 -2.413 1.00 98.88 186 ALA A N 1
ATOM 1534 C CA . ALA A 1 186 ? -9.474 3.573 -3.506 1.00 98.88 186 ALA A CA 1
ATOM 1535 C C . ALA A 1 186 ? -9.894 2.434 -4.445 1.00 98.88 186 ALA A C 1
ATOM 1537 O O . ALA A 1 186 ? -9.231 1.399 -4.506 1.00 98.88 186 ALA A O 1
ATOM 1538 N N . SER A 1 187 ? -11.004 2.620 -5.157 1.00 98.75 187 SER A N 1
ATOM 1539 C CA . SER A 1 187 ? -11.521 1.693 -6.167 1.00 98.75 187 SER A CA 1
ATOM 1540 C C . SER A 1 187 ? -12.417 2.414 -7.176 1.00 98.75 187 SER A C 1
ATOM 1542 O O . SER A 1 187 ? -13.078 3.409 -6.854 1.00 98.75 187 SER A O 1
ATOM 1544 N N . ASN A 1 188 ? -12.462 1.892 -8.403 1.00 98.50 188 ASN A N 1
ATOM 1545 C CA . ASN A 1 188 ? -13.374 2.367 -9.443 1.00 98.50 188 ASN A CA 1
ATOM 1546 C C . ASN A 1 188 ? -14.835 2.008 -9.128 1.00 98.50 188 ASN A C 1
ATOM 1548 O O . ASN A 1 188 ? -15.729 2.805 -9.404 1.00 98.50 188 ASN A O 1
ATOM 1552 N N . ASP A 1 189 ? -15.082 0.848 -8.510 1.00 97.88 189 ASP A N 1
ATOM 1553 C CA . ASP A 1 189 ? -16.435 0.288 -8.399 1.00 97.88 189 ASP A CA 1
ATOM 1554 C C . ASP A 1 189 ? -16.769 -0.333 -7.032 1.00 97.88 189 ASP A C 1
ATOM 1556 O O . ASP A 1 189 ? -17.938 -0.627 -6.774 1.00 97.88 189 ASP A O 1
ATOM 1560 N N . VAL A 1 190 ? -15.796 -0.486 -6.128 1.00 97.81 190 VAL A N 1
ATOM 1561 C CA . VAL A 1 190 ? -16.009 -1.084 -4.799 1.00 97.81 190 VAL A CA 1
ATOM 1562 C C . VAL A 1 190 ? -16.056 -0.014 -3.714 1.00 97.81 190 VAL A C 1
ATOM 1564 O O . VAL A 1 190 ? -15.114 0.760 -3.575 1.00 97.81 190 VAL A O 1
ATOM 1567 N N . ASP A 1 191 ? -17.095 -0.010 -2.870 1.00 97.94 191 ASP A N 1
ATOM 1568 C CA . ASP A 1 191 ? -17.106 0.815 -1.653 1.00 97.94 191 ASP A CA 1
ATOM 1569 C C . ASP A 1 191 ? -16.045 0.318 -0.658 1.00 97.94 191 ASP A C 1
ATOM 1571 O O . ASP A 1 191 ? -16.272 -0.552 0.190 1.00 97.94 191 ASP A O 1
ATOM 1575 N N . VAL A 1 192 ? -14.862 0.918 -0.760 1.00 98.25 192 VAL A N 1
ATOM 1576 C CA . VAL A 1 192 ? -13.692 0.582 0.049 1.00 98.25 192 VAL A CA 1
ATOM 1577 C C . VAL A 1 192 ? -13.915 0.781 1.548 1.00 98.25 192 VAL A C 1
ATOM 1579 O O . VAL A 1 192 ? -13.220 0.161 2.355 1.00 98.25 192 VAL A O 1
ATOM 1582 N N . THR A 1 193 ? -14.897 1.592 1.961 1.00 97.69 193 THR A N 1
ATOM 1583 C CA . THR A 1 193 ? -15.180 1.834 3.384 1.00 97.69 193 THR A CA 1
ATOM 1584 C C . THR A 1 193 ? -15.744 0.602 4.097 1.00 97.69 193 THR A C 1
ATOM 1586 O O . THR A 1 193 ? -15.631 0.515 5.322 1.00 97.69 193 THR A O 1
ATOM 1589 N N . GLN A 1 194 ? -16.281 -0.367 3.343 1.00 97.00 194 GLN A N 1
ATOM 1590 C CA . GLN A 1 194 ? -16.816 -1.631 3.865 1.00 97.00 194 GLN A CA 1
ATOM 1591 C C . GLN A 1 194 ? -15.760 -2.741 3.972 1.00 97.00 194 GLN A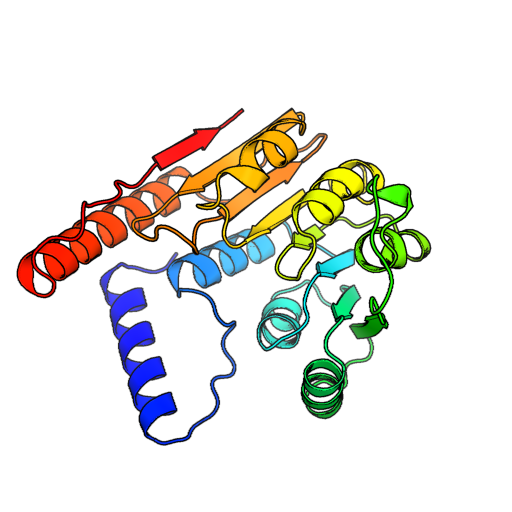 C 1
ATOM 1593 O O . GLN A 1 194 ? -15.969 -3.727 4.679 1.00 97.00 194 GLN A O 1
ATOM 1598 N N . LEU A 1 195 ? -14.609 -2.591 3.306 1.00 97.69 195 LEU A N 1
ATOM 1599 C CA . LEU A 1 195 ? -13.578 -3.636 3.239 1.00 97.69 195 LEU A CA 1
ATOM 1600 C C . LEU A 1 195 ? -12.764 -3.771 4.530 1.00 97.69 195 LEU A C 1
ATOM 1602 O O . LEU A 1 195 ? -12.049 -4.749 4.733 1.00 97.69 195 LEU A O 1
ATOM 1606 N N . VAL A 1 196 ? -12.895 -2.803 5.434 1.00 97.81 196 VAL A N 1
ATOM 1607 C CA . VAL A 1 196 ? -12.234 -2.765 6.739 1.00 97.81 196 VAL A CA 1
ATOM 1608 C C . VAL A 1 196 ? -13.175 -2.160 7.773 1.00 97.81 196 VAL A C 1
ATOM 1610 O O . VAL A 1 196 ? -14.123 -1.452 7.445 1.00 97.81 196 VAL A O 1
ATOM 1613 N N . SER A 1 197 ? -12.906 -2.377 9.056 1.00 98.06 197 SER A N 1
ATOM 1614 C CA . SER A 1 197 ? -13.638 -1.726 10.145 1.00 98.06 197 SER A CA 1
ATOM 1615 C C . SER A 1 197 ? -13.190 -0.264 10.285 1.00 98.06 197 SER A C 1
ATOM 1617 O O . SER A 1 197 ? -12.581 0.123 11.286 1.00 98.06 197 SER A O 1
ATOM 1619 N N . LEU A 1 198 ? -13.472 0.566 9.271 1.00 97.88 198 LEU A N 1
ATOM 1620 C CA . LEU A 1 198 ? -12.887 1.901 9.086 1.00 97.88 198 LEU A CA 1
ATOM 1621 C C . LEU A 1 198 ? -13.046 2.801 10.316 1.00 97.88 198 LEU A C 1
ATOM 1623 O O . LEU A 1 198 ? -12.091 3.450 10.740 1.00 97.88 198 LEU A O 1
ATOM 1627 N N . LYS A 1 199 ? -14.226 2.801 10.950 1.00 97.88 199 LYS A N 1
ATOM 1628 C CA . LYS A 1 199 ? -14.482 3.583 12.175 1.00 97.88 199 LYS A CA 1
ATOM 1629 C C . LYS A 1 199 ? -13.560 3.180 13.329 1.00 97.88 199 LYS A C 1
ATOM 1631 O O . LYS A 1 199 ? -13.103 4.039 14.083 1.00 97.88 199 LYS A O 1
ATOM 1636 N N . GLN A 1 200 ? -13.286 1.886 13.472 1.00 98.06 200 GLN A N 1
ATOM 1637 C CA . GLN A 1 200 ? -12.446 1.361 14.545 1.00 98.06 200 GLN A CA 1
ATOM 1638 C C . GLN A 1 200 ? -10.964 1.676 14.276 1.00 98.06 200 GLN A C 1
ATOM 1640 O O . GLN A 1 200 ? -10.285 2.191 15.169 1.00 98.06 200 GLN A O 1
ATOM 1645 N N . HIS A 1 201 ? -10.498 1.507 13.031 1.00 98.19 201 HIS A N 1
ATOM 1646 C CA . HIS A 1 201 ? -9.161 1.952 12.609 1.00 98.19 201 HIS A CA 1
ATOM 1647 C C . HIS A 1 201 ? -8.975 3.453 12.820 1.00 98.19 201 HIS A C 1
ATOM 1649 O O . HIS A 1 201 ? -8.021 3.870 13.473 1.00 98.19 201 HIS A O 1
ATOM 1655 N N . ALA A 1 202 ? -9.923 4.275 12.368 1.00 98.25 202 ALA A N 1
ATOM 1656 C CA . ALA A 1 202 ? -9.887 5.721 12.564 1.00 98.25 202 ALA A CA 1
ATOM 1657 C C . ALA A 1 202 ? -9.802 6.098 14.053 1.00 98.25 202 ALA A C 1
ATOM 1659 O O . ALA A 1 202 ? -9.018 6.969 14.433 1.00 98.25 202 ALA A O 1
ATOM 1660 N N . ALA A 1 203 ? -10.550 5.413 14.924 1.00 98.19 203 ALA A N 1
ATOM 1661 C CA . ALA A 1 203 ? -10.480 5.632 16.366 1.00 98.19 203 ALA A CA 1
ATOM 1662 C C . ALA A 1 203 ? -9.103 5.267 16.953 1.00 98.19 203 ALA A C 1
ATOM 1664 O O . ALA A 1 203 ? -8.554 6.040 17.747 1.00 98.19 203 ALA A O 1
ATOM 1665 N N . LEU A 1 204 ? -8.520 4.129 16.557 1.00 98.06 204 LEU A N 1
ATOM 1666 C CA . LEU A 1 204 ? -7.175 3.716 16.975 1.00 98.06 204 LEU A CA 1
ATOM 1667 C C . LEU A 1 204 ? -6.111 4.719 16.505 1.00 98.06 204 LEU A C 1
ATOM 1669 O O . LEU A 1 204 ? -5.284 5.172 17.298 1.00 98.06 204 LEU A O 1
ATOM 1673 N N . TRP A 1 205 ? -6.162 5.114 15.236 1.00 97.94 205 TRP A N 1
ATOM 1674 C CA . TRP A 1 205 ? -5.209 6.033 14.618 1.00 97.94 205 TRP A CA 1
ATOM 1675 C C . TRP A 1 205 ? -5.306 7.451 15.183 1.00 97.94 205 TRP A C 1
ATOM 1677 O O . TRP A 1 205 ? -4.280 8.119 15.359 1.00 97.94 205 TRP A O 1
ATOM 1687 N N . LYS A 1 206 ? -6.519 7.895 15.532 1.00 97.94 206 LYS A N 1
ATOM 1688 C CA . LYS A 1 206 ? -6.753 9.147 16.255 1.00 97.94 206 LYS A CA 1
ATOM 1689 C C . LYS A 1 206 ? -6.102 9.113 17.635 1.00 97.94 206 LYS A C 1
ATOM 1691 O O . LYS A 1 206 ? -5.369 10.042 17.969 1.00 97.94 206 LYS A O 1
ATOM 1696 N N . LYS A 1 207 ? -6.311 8.042 18.413 1.00 97.25 207 LYS A N 1
ATOM 1697 C CA . LYS A 1 207 ? -5.683 7.869 19.737 1.00 97.25 207 LYS A CA 1
ATOM 1698 C C . LYS A 1 207 ? -4.156 7.853 19.636 1.00 97.25 207 LYS A C 1
ATOM 1700 O O . LYS A 1 207 ? -3.496 8.600 20.354 1.00 97.25 207 LYS A O 1
ATOM 1705 N N . ASP A 1 208 ? -3.603 7.078 18.703 1.00 96.50 208 ASP A N 1
ATOM 1706 C CA . ASP A 1 208 ? -2.159 7.037 18.442 1.00 96.50 208 ASP A CA 1
ATOM 1707 C C . ASP A 1 208 ? -1.587 8.414 18.071 1.00 96.50 208 ASP A C 1
ATOM 1709 O O . ASP A 1 208 ? -0.537 8.814 18.574 1.00 96.50 208 ASP A O 1
ATOM 1713 N N . SER A 1 209 ? -2.303 9.177 17.242 1.00 95.94 209 SER A N 1
ATOM 1714 C CA . SER A 1 209 ? -1.892 10.530 16.852 1.00 95.94 209 SER A CA 1
ATOM 1715 C C . SER A 1 209 ? -1.909 11.511 18.023 1.00 95.94 209 SER A C 1
ATOM 1717 O O . SER A 1 209 ? -1.000 12.332 18.133 1.00 95.94 209 SER A O 1
ATOM 1719 N N . VAL A 1 210 ? -2.903 11.430 18.916 1.00 95.12 210 VAL A N 1
ATOM 1720 C CA . VAL A 1 210 ? -2.962 12.253 20.138 1.00 95.12 210 VAL A CA 1
ATOM 1721 C C . VAL A 1 210 ? -1.770 11.951 21.042 1.00 95.12 210 VAL A C 1
ATOM 1723 O O . VAL A 1 210 ? -1.031 12.868 21.399 1.00 95.12 210 VAL A O 1
ATOM 1726 N N . VAL A 1 211 ? -1.535 10.672 21.347 1.00 93.88 211 VAL A N 1
ATOM 1727 C CA . VAL A 1 211 ? -0.404 10.240 22.182 1.00 93.88 211 VAL A CA 1
ATOM 1728 C C . VAL A 1 211 ? 0.924 10.670 21.560 1.00 93.88 211 VAL A C 1
ATOM 1730 O O . VAL A 1 211 ? 1.748 11.303 22.218 1.00 93.88 211 VAL A O 1
ATOM 1733 N N . SER A 1 212 ? 1.118 10.418 20.267 1.00 92.38 212 SER A N 1
ATOM 1734 C CA . SER A 1 212 ? 2.354 10.785 19.577 1.00 92.38 212 SER A CA 1
ATOM 1735 C C . SER A 1 212 ? 2.590 12.296 19.535 1.00 92.38 212 SER A C 1
ATOM 1737 O O . SER A 1 212 ? 3.727 12.740 19.696 1.00 92.38 212 SER A O 1
ATOM 1739 N N . ASN A 1 213 ? 1.545 13.104 19.334 1.00 90.62 213 ASN A N 1
ATOM 1740 C CA . ASN A 1 213 ? 1.666 14.561 19.380 1.00 90.62 213 ASN A CA 1
ATOM 1741 C C . ASN A 1 213 ? 1.992 15.064 20.793 1.00 90.62 213 ASN A C 1
ATOM 1743 O O . ASN A 1 213 ? 2.823 15.960 20.916 1.00 90.62 213 ASN A O 1
ATOM 1747 N N . PHE A 1 214 ? 1.418 14.466 21.844 1.00 88.31 214 PHE A N 1
ATOM 1748 C CA . PHE A 1 214 ? 1.766 14.788 23.231 1.00 88.31 214 PHE A CA 1
ATOM 1749 C C . PHE A 1 214 ? 3.257 14.548 23.508 1.00 88.31 214 PHE A C 1
ATOM 1751 O O . PHE A 1 214 ? 3.948 15.440 23.998 1.00 88.31 214 PHE A O 1
ATOM 1758 N N . PHE A 1 215 ? 3.788 13.383 23.122 1.00 83.94 215 PHE A N 1
ATOM 1759 C CA . PHE A 1 215 ? 5.214 13.084 23.284 1.00 83.94 215 PHE A CA 1
ATOM 1760 C C . PHE A 1 215 ? 6.108 13.991 22.428 1.00 83.94 215 PHE A C 1
ATOM 1762 O O . PHE A 1 215 ? 7.122 14.485 22.915 1.00 83.94 215 PHE A O 1
ATOM 1769 N N . LYS A 1 216 ? 5.737 14.272 21.171 1.00 77.06 216 LYS A N 1
ATOM 1770 C CA . LYS A 1 216 ? 6.487 15.226 20.337 1.00 77.06 216 LYS A CA 1
ATOM 1771 C C . LYS A 1 216 ? 6.530 16.611 20.972 1.00 77.06 216 LYS A C 1
ATOM 1773 O O . LYS A 1 216 ? 7.596 17.203 21.004 1.00 77.06 216 LYS A O 1
ATOM 1778 N N . PHE A 1 217 ? 5.408 17.102 21.489 1.00 72.00 217 PHE A N 1
ATOM 1779 C CA . PHE A 1 217 ? 5.349 18.398 22.158 1.00 72.00 217 PHE A CA 1
ATOM 1780 C C . PHE A 1 217 ? 6.207 18.424 23.431 1.00 72.00 217 PHE A C 1
ATOM 1782 O O . PHE A 1 217 ? 6.984 19.353 23.626 1.00 72.00 217 PHE A O 1
ATOM 1789 N N . LYS A 1 218 ? 6.116 17.376 24.260 1.00 70.06 218 LYS A N 1
ATOM 1790 C CA . LYS A 1 218 ? 6.828 17.286 25.542 1.00 70.06 218 LYS A CA 1
ATOM 1791 C C . LYS A 1 218 ? 8.349 17.134 25.397 1.00 70.06 218 LYS A C 1
ATOM 1793 O O . LYS A 1 218 ? 9.076 17.633 26.246 1.00 70.06 218 LYS A O 1
ATOM 1798 N N . PHE A 1 219 ? 8.828 16.445 24.358 1.00 65.75 219 PHE A N 1
ATOM 1799 C CA . PHE A 1 219 ? 10.247 16.072 24.221 1.00 65.75 219 PHE A CA 1
ATOM 1800 C C . PHE A 1 219 ? 10.970 16.710 23.023 1.00 65.75 219 PHE A C 1
ATOM 1802 O O . PHE A 1 219 ? 12.195 16.724 22.991 1.00 65.75 219 PHE A O 1
ATOM 1809 N N . LEU A 1 220 ? 10.246 17.245 22.036 1.00 64.69 220 LEU A N 1
ATOM 1810 C CA . LEU A 1 220 ? 10.799 18.012 20.916 1.00 64.69 220 LEU A CA 1
ATOM 1811 C C . LEU A 1 220 ? 10.093 19.372 20.848 1.00 64.69 220 LEU A C 1
ATOM 1813 O O . LEU A 1 220 ? 9.187 19.574 20.030 1.00 64.69 220 LEU A O 1
ATOM 1817 N N . MET A 1 221 ? 10.509 20.300 21.717 1.00 58.09 221 MET A N 1
ATOM 1818 C CA . MET A 1 221 ? 9.976 21.666 21.749 1.00 58.09 221 MET A CA 1
ATOM 1819 C C . MET A 1 221 ? 9.951 22.285 20.337 1.00 58.09 221 MET A C 1
ATOM 1821 O O . MET A 1 221 ? 10.930 22.214 19.597 1.00 58.09 221 MET 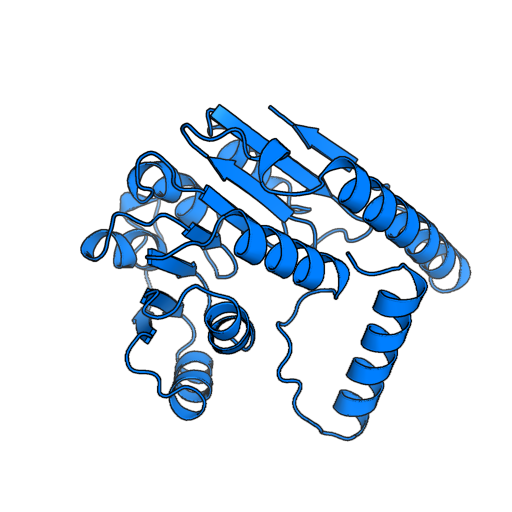A O 1
ATOM 1825 N N . GLY A 1 222 ? 8.809 22.866 19.947 1.00 62.28 222 GLY A N 1
ATOM 1826 C CA . GLY A 1 222 ? 8.663 23.653 18.712 1.00 62.28 222 GLY A CA 1
ATOM 1827 C C . GLY A 1 222 ? 8.084 22.939 17.478 1.00 62.28 222 GLY A C 1
ATOM 1828 O O . GLY A 1 222 ? 7.775 23.601 16.486 1.00 62.28 222 GLY A O 1
ATOM 1829 N N . LYS A 1 223 ? 7.856 21.615 17.484 1.00 65.81 223 LYS A N 1
ATOM 1830 C CA . LYS A 1 223 ? 7.217 20.947 16.327 1.00 65.81 223 LYS A CA 1
ATOM 1831 C C . LYS A 1 223 ? 5.688 21.089 16.358 1.00 65.81 223 LYS A C 1
ATOM 1833 O O . LYS A 1 223 ? 5.021 20.436 17.153 1.00 65.81 223 LYS A O 1
ATOM 1838 N N . LYS A 1 224 ? 5.118 21.861 15.415 1.00 74.44 224 LYS A N 1
ATOM 1839 C CA . LYS A 1 224 ? 3.654 21.978 15.211 1.00 74.44 224 LYS A CA 1
ATOM 1840 C C . LYS A 1 224 ? 3.013 20.594 15.044 1.00 74.44 224 LYS A C 1
ATOM 1842 O O . LYS A 1 224 ? 3.420 19.852 14.139 1.00 74.44 224 LYS A O 1
ATOM 1847 N N . ALA A 1 225 ? 2.032 20.283 15.891 1.00 84.38 225 ALA A N 1
ATOM 1848 C CA . ALA A 1 225 ? 1.257 19.047 15.840 1.00 84.38 225 ALA A CA 1
ATOM 1849 C C . ALA A 1 225 ? 0.490 18.929 14.511 1.00 84.38 225 ALA A C 1
ATOM 1851 O O . ALA A 1 225 ? -0.007 19.928 13.987 1.00 84.38 225 ALA A O 1
ATOM 1852 N N . LYS A 1 226 ? 0.389 17.707 13.974 1.00 90.25 226 LYS A N 1
ATOM 1853 C CA . LYS A 1 226 ? -0.528 17.376 12.872 1.00 90.25 226 LYS A CA 1
ATOM 1854 C C . LYS A 1 226 ? -1.645 16.502 13.457 1.00 90.25 226 LYS A C 1
ATOM 1856 O O . LYS A 1 226 ? -1.326 15.441 14.000 1.00 90.25 226 LYS A O 1
ATOM 1861 N N . PRO A 1 227 ? -2.913 16.940 13.442 1.00 92.56 227 PRO A N 1
ATOM 1862 C CA . PRO A 1 227 ? -4.010 16.113 13.927 1.00 92.56 227 PRO A CA 1
ATOM 1863 C C . PRO A 1 227 ? -4.282 14.955 12.961 1.00 92.56 227 PRO A C 1
ATOM 1865 O O . PRO A 1 227 ? -3.976 15.039 11.774 1.00 92.56 227 PRO A O 1
ATOM 1868 N N . PHE A 1 228 ? -4.883 13.888 13.485 1.00 97.50 228 PHE A N 1
ATOM 1869 C CA . PHE A 1 228 ? -5.469 12.830 12.664 1.00 97.50 228 PHE A CA 1
ATOM 1870 C C . PHE A 1 228 ? -6.591 13.395 11.782 1.00 97.50 228 PHE A C 1
ATOM 1872 O O . PHE A 1 228 ? -7.356 14.248 12.243 1.00 97.50 228 PHE A O 1
ATOM 1879 N N . ARG A 1 229 ? -6.730 12.876 10.559 1.00 97.94 229 ARG A N 1
ATOM 1880 C CA . ARG A 1 229 ? -7.846 13.191 9.659 1.00 97.94 229 ARG A CA 1
ATOM 1881 C C . ARG A 1 229 ? -8.297 11.934 8.920 1.00 97.94 229 ARG A C 1
ATOM 1883 O O . ARG A 1 229 ? -7.469 11.130 8.514 1.00 97.94 229 ARG A O 1
ATOM 1890 N N . LEU A 1 230 ? -9.607 11.792 8.743 1.00 98.38 230 LEU A N 1
ATOM 1891 C CA . LEU A 1 230 ? -10.217 10.835 7.824 1.00 98.38 230 LEU A CA 1
ATOM 1892 C C . LEU A 1 230 ? -10.977 11.641 6.769 1.00 98.38 230 LEU A C 1
ATOM 1894 O O . LEU A 1 230 ? -11.746 12.535 7.124 1.00 98.38 230 LEU A O 1
ATOM 1898 N N . GLN A 1 231 ? -10.729 11.349 5.500 1.00 98.25 231 GLN A N 1
ATOM 1899 C CA . GLN A 1 231 ? -11.484 11.862 4.357 1.00 98.25 231 GLN A CA 1
ATOM 1900 C C . GLN A 1 231 ? -12.097 10.661 3.622 1.00 98.25 231 GLN A C 1
ATOM 1902 O O . GLN A 1 231 ? -11.449 9.619 3.578 1.00 98.25 231 GLN A O 1
ATOM 1907 N N . THR A 1 232 ? -13.298 10.793 3.062 1.00 97.62 232 THR A N 1
ATOM 1908 C CA . THR A 1 232 ? -13.967 9.758 2.251 1.00 97.62 232 THR A CA 1
ATOM 1909 C C . THR A 1 232 ? -14.627 10.407 1.031 1.00 97.62 232 THR A C 1
ATOM 1911 O O . THR A 1 232 ? -14.937 11.601 1.099 1.00 97.62 232 THR A O 1
ATOM 1914 N N . SER A 1 233 ? -14.824 9.641 -0.047 1.00 95.06 233 SER A N 1
ATOM 1915 C CA . SER A 1 233 ? -15.698 9.983 -1.185 1.00 95.06 233 SER A CA 1
ATOM 1916 C C . SER A 1 233 ? -17.155 10.150 -0.776 1.00 95.06 233 SER A C 1
ATOM 1918 O O . SER A 1 233 ? -17.560 9.437 0.175 1.00 95.06 233 SER A O 1
#

Nearest PDB structures (foldseek):
  8c9t-assembly1_D  TM=6.312E-01  e=1.912E-06  Streptomyces avermitilis MA-4680 = NBRC 14893
  1yb2-assembly1_A-2  TM=6.162E-01  e=3.185E-06  Thermoplasma acidophilum DSM 1728
  3bkw-assembly1_B  TM=6.888E-01  e=1.064E-04  Mesorhizobium japonicum MAFF 303099
  3bkw-assembly1_A  TM=6.789E-01  e=2.952E-04  Mesorhizobium japonicum MAFF 303099
  3g5l-assembly2_A  TM=4.783E-01  e=1.209E-04  Listeria monocytogenes serotype 4b str. F2365

Organism: NCBI:txid333140

Sequence (233 aa):
METLASIYTKGTLRKLQKFLGMDSKDPYMKYKEIDFFKELFAKFQPNKCLEYGCGTSTPYYMSHLPDGAQWVSIEHHKGWFDKISKVIDRPNLSLHFVEVEGNDPKVPEDDLYATFPKQFAPYDFILVDGIRRENCIELAHELLDKNGIVVVHDSNRKEYHDHIKKFKYWFILEDFRKTAGGLGLASNDVDVTQLVSLKQHAALWKKDSVVSNFFKFKFLMGKKAKPFRLQTS

Solvent-accessible surface area (backbone atoms only — not comparable to full-atom values): 12676 Å² total; per-residue (Å²): 131,80,50,75,68,53,39,52,53,53,52,50,50,54,51,50,39,46,74,73,71,42,86,72,70,60,44,99,61,55,55,69,56,52,43,47,51,53,47,30,31,70,67,64,51,50,47,37,34,39,31,35,37,63,54,45,41,52,70,48,53,61,73,54,41,49,91,87,33,36,38,39,30,41,24,62,52,65,76,54,45,60,53,48,58,75,76,56,87,54,97,47,54,48,78,42,81,42,83,54,83,92,64,79,52,90,48,50,87,61,24,65,71,53,43,58,60,61,85,67,48,61,21,41,29,35,38,43,63,48,75,68,53,60,36,38,50,55,49,42,71,76,33,36,38,79,78,11,37,38,39,33,56,37,42,35,34,66,82,46,47,66,50,48,62,70,33,66,20,29,36,36,41,30,36,47,49,73,88,37,46,29,41,28,38,25,12,75,68,35,69,50,70,74,47,41,67,50,72,59,52,52,51,52,47,39,50,52,17,52,55,52,40,51,51,41,49,76,74,42,77,87,60,84,74,43,71,49,46,79,48,69,102

Foldseek 3Di:
DDALVRQVVVVVVVVVCVVVVHDDLDPPARVLVVVQLLLLCVQVQWQEEEEEADDSCVVVSVVSHPPNRAYEYEDADPVRLVVRVVVDDDPRYHYDYFHCVVQDDPALCSRRRLCVCVVVAATQEYEYDHPPSLSNLQCNQVNYDQNHKYKYFFLLDPSCVVSQVVAPWKKKKHAFDRRGGIIIMGHNHDNVCVSGVNVVSLVNRQVVRVVVQVCCVVPPPPDDTDGIDMDID

pLDDT: mean 95.17, std 6.43, range [58.09, 98.94]